Protein AF-A0A803J2C6-F1 (afdb_monomer)

Organism: Xenopus tropicalis (NCBI:txid8364)

Sequence (210 aa):
MKLKGERRTQKAYSSLNARDAQDYDYVKDAIFHRYELNVETFRQRFRAYRYSNFDGPREAYAQLHELLLKWIQPERKTGEQILEMIALEQFIEILPDKVKLWVQEHRPETSTKAISLAEDFLLARREAEQRITVRNKPLLQKEPQLRVNPQDRGDPKCHNCGRVGHIARFCRKTQSKCNPSNVVGDNGGFLVEACVNGAETTAYRKLGLP

Nearest PDB structures (foldseek):
  3lhr-assembly1_A  TM=8.737E-01  e=2.804E-06  Homo sapiens
  4bhx-assembly1_A  TM=9.593E-01  e=1.742E-05  Homo sapiens
  2fi2-assembly1_B  TM=7.204E-01  e=1.645E-05  Homo sapiens
  4e6s-assembly1_A-2  TM=9.162E-01  e=2.028E-04  Mus musculus
  2fi2-assembly1_A  TM=7.020E-01  e=9.655E-05  Homo sapiens

Solvent-accessible surface area (backbone atoms only — not comparable to full-atom values): 13442 Å² total; per-residue (Å²): 142,82,79,78,64,62,70,51,55,52,63,51,58,76,69,50,54,85,70,54,63,68,37,65,66,56,43,46,50,54,45,38,66,74,65,59,70,36,47,65,54,28,42,52,49,47,75,66,60,73,92,49,97,86,50,52,75,68,58,49,48,50,54,47,50,53,27,45,48,64,32,66,36,67,94,82,42,54,74,65,57,52,50,49,54,53,51,39,52,54,53,50,69,72,40,59,67,77,51,25,53,54,34,58,75,66,62,56,92,46,56,70,55,41,49,50,51,40,50,54,52,53,48,55,49,51,53,53,54,48,55,49,52,67,73,64,51,72,76,78,73,72,72,81,73,74,80,72,54,84,84,72,64,68,66,71,46,11,84,82,72,67,44,60,95,42,52,55,96,68,36,64,85,74,60,70,81,70,75,97,74,89,85,88,81,84,87,89,83,91,82,84,85,80,90,66,85,92,59,96,72,91,74,87,84,93,83,88,84,134

InterPro domains:
  IPR001878 Zinc finger, CCHC-type [PF00098] (157-173)
  IPR001878 Zinc finger, CCHC-type [PS50158] (157-173)
  IPR001878 Zinc finger, CCHC-type [SM00343] (157-173)
  IPR003309 SCAN domain [PF02023] (40-127)
  IPR003309 SCAN domain [PS50804] (43-121)
  IPR003309 SCAN domain [SM00431] (39-149)
  IPR003309 SCAN domain [cd07936] (40-122)
  IPR036875 Zinc finger, CCHC-type superfamily [SSF57756] (149-179)
  IPR038269 SCAN domain superfamily [G3DSA:1.10.4020.10] (34-129)

Mean predicted aligned error: 20.21 Å

pLDDT: mean 71.95, std 22.06, range [30.94, 98.12]

Radius of gyration: 46.94 Å; Cα contacts (8 Å, |Δi|>4): 104; chains: 1; bounding box: 116×55×101 Å

Foldseek 3Di:
DDPPPVVQLCVQLVPDDPVLNVDPVSSVVSSCVSVCLDLVVLVVCLVPDDDDPPDDPVRSVVSNVVSCCSNQVPVPDDPVLSVFVVVQVVVLVPDDPVLSVQLVVVPDSGPVSSVVSSVVVVVVVVVVVVVVCVVVPPPPPPPPPPPPPPVPPDADAAPVPRDHDDHVVPDPVVVVPDDPDDDDDDDDDDDDDPDDDPDPDPDDDDDDDD

Secondary structure (DSSP, 8-state):
---SSHHHHHHHHTTS-TTGGG-HHHHHHHHHHHTT--HHHHHHHHHH----TTS-HHHHHHHHHHHHHHHH-TTS--HHHHHHHHHHHHHHHHS-HHHHHHHHHT--SSHHHHHHHHHHHHHHHHHHHHHHHHHTPPP----------GGG------TTT--SSS-GGG-HHHHTT---------SS--------TT------------

Structure (mmCIF, N/CA/C/O backbone):
data_AF-A0A803J2C6-F1
#
_entry.id   AF-A0A803J2C6-F1
#
loop_
_atom_site.group_PDB
_atom_site.id
_atom_site.type_symbol
_atom_site.label_atom_id
_atom_site.label_alt_id
_atom_site.label_comp_id
_atom_site.label_asym_id
_atom_site.label_entity_id
_atom_site.label_seq_id
_atom_site.pdbx_PDB_ins_code
_atom_site.Cartn_x
_atom_site.Cartn_y
_atom_site.Cartn_z
_atom_site.occupancy
_atom_site.B_iso_or_equiv
_atom_site.auth_seq_id
_atom_site.auth_comp_id
_atom_site.auth_asym_id
_atom_site.auth_atom_id
_atom_site.pdbx_PDB_model_num
ATOM 1 N N . MET A 1 1 ? -33.731 -11.682 11.378 1.00 36.34 1 MET A N 1
ATOM 2 C CA . MET A 1 1 ? -32.735 -12.051 10.345 1.00 36.34 1 MET A CA 1
ATOM 3 C C . MET A 1 1 ? -31.432 -12.460 11.039 1.00 36.34 1 MET A C 1
ATOM 5 O O . MET A 1 1 ? -30.767 -11.596 11.585 1.00 36.34 1 MET A O 1
ATOM 9 N N . LYS A 1 2 ? -31.092 -13.756 11.068 1.00 47.16 2 LYS A N 1
ATOM 10 C CA . LYS A 1 2 ? -29.774 -14.295 11.487 1.00 47.16 2 LYS A CA 1
ATOM 11 C C . LYS A 1 2 ? -29.209 -15.163 10.339 1.00 47.16 2 LYS A C 1
ATOM 13 O O . LYS A 1 2 ? -29.878 -15.282 9.312 1.00 47.16 2 LYS A O 1
ATOM 18 N N . LEU A 1 3 ? -28.031 -15.782 10.498 1.00 45.62 3 LEU A N 1
ATOM 19 C CA . LEU A 1 3 ? -27.513 -16.881 9.654 1.00 45.62 3 LEU A CA 1
ATOM 20 C C . LEU A 1 3 ? -26.861 -16.545 8.291 1.00 45.62 3 LEU A C 1
ATOM 22 O O . LEU A 1 3 ? -26.782 -17.420 7.427 1.00 45.62 3 LEU A O 1
ATOM 26 N N . LYS A 1 4 ? -26.289 -15.343 8.099 1.00 42.19 4 LYS A N 1
ATOM 27 C CA . LYS A 1 4 ? -25.256 -15.118 7.047 1.00 42.19 4 LYS A CA 1
ATOM 28 C C . LYS A 1 4 ? -23.817 -15.006 7.578 1.00 42.19 4 LYS A C 1
ATOM 30 O O . LYS A 1 4 ? -22.896 -15.351 6.844 1.00 42.19 4 LYS A O 1
ATOM 35 N N . GLY A 1 5 ? -23.618 -14.611 8.840 1.00 40.28 5 GLY A N 1
ATOM 36 C CA . GLY A 1 5 ? -22.302 -14.632 9.499 1.00 40.28 5 GLY A CA 1
ATOM 37 C C . GLY A 1 5 ? -21.897 -16.024 10.002 1.00 40.28 5 GLY A C 1
ATOM 38 O O . GLY A 1 5 ? -20.801 -16.494 9.705 1.00 40.28 5 GLY A O 1
ATOM 39 N N . GLU A 1 6 ? -22.815 -16.714 10.690 1.00 43.16 6 GLU A N 1
ATOM 40 C CA . GLU A 1 6 ? -22.555 -17.967 11.429 1.00 43.16 6 GLU A CA 1
ATOM 41 C C . GLU A 1 6 ? -22.065 -19.135 10.547 1.00 43.16 6 GLU A C 1
ATOM 43 O O . GLU A 1 6 ? -21.248 -19.944 10.976 1.00 43.16 6 GLU A O 1
ATOM 48 N N . ARG A 1 7 ? -22.481 -19.205 9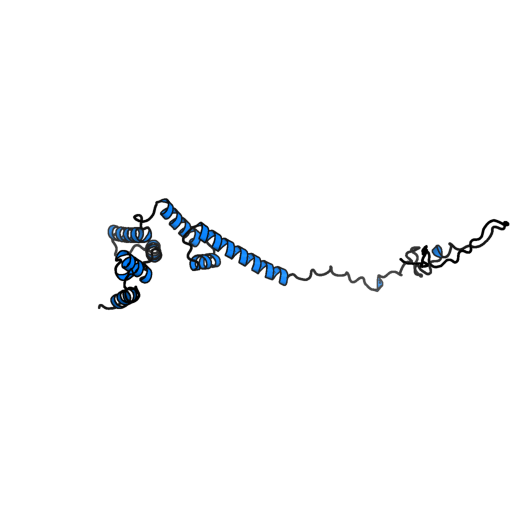.273 1.00 46.12 7 ARG A N 1
ATOM 49 C CA . ARG A 1 7 ? -22.039 -20.274 8.351 1.00 46.12 7 ARG A CA 1
ATOM 50 C C . ARG A 1 7 ? -20.570 -20.154 7.921 1.00 46.12 7 ARG A C 1
ATOM 52 O O . ARG A 1 7 ? -20.028 -21.101 7.354 1.00 46.12 7 ARG A O 1
ATOM 59 N N . ARG A 1 8 ? -19.933 -18.996 8.131 1.00 46.72 8 ARG A N 1
ATOM 60 C CA . ARG A 1 8 ? -18.533 -18.745 7.745 1.00 46.72 8 ARG A CA 1
ATOM 61 C C . ARG A 1 8 ? -17.562 -18.960 8.915 1.00 46.72 8 ARG A C 1
ATOM 63 O O . ARG A 1 8 ? -16.478 -19.482 8.674 1.00 46.72 8 ARG A O 1
ATOM 70 N N . THR A 1 9 ? -17.970 -18.690 10.161 1.00 45.72 9 THR A N 1
ATOM 71 C CA . THR A 1 9 ? -17.137 -18.888 11.366 1.00 45.72 9 THR A CA 1
ATOM 72 C C . THR A 1 9 ? -16.903 -20.368 11.580 1.00 45.72 9 THR A C 1
ATOM 74 O O . THR A 1 9 ? -15.764 -20.806 11.731 1.00 45.72 9 THR A O 1
ATOM 77 N N . GLN A 1 10 ? -17.976 -21.151 11.468 1.00 56.41 10 GLN A N 1
ATOM 78 C CA . GLN A 1 10 ? -17.913 -22.602 11.530 1.00 56.41 10 GLN A CA 1
ATOM 79 C C . GLN A 1 10 ? -16.962 -23.165 10.457 1.00 56.41 10 GLN A C 1
ATOM 81 O O . GLN A 1 10 ? -16.112 -23.982 10.776 1.00 56.41 10 GLN A O 1
ATOM 86 N N . LYS A 1 11 ? -16.991 -22.657 9.214 1.00 56.00 11 LYS A N 1
ATOM 87 C CA . LYS A 1 11 ? -16.103 -23.126 8.129 1.00 56.00 11 LYS A CA 1
ATOM 88 C C . LYS A 1 11 ? -14.629 -22.702 8.282 1.00 56.00 11 LYS A C 1
ATOM 90 O O . LYS A 1 11 ? -13.766 -23.296 7.635 1.00 56.00 11 LYS A O 1
ATOM 95 N N . ALA A 1 12 ? -14.321 -21.687 9.090 1.00 55.06 12 ALA A N 1
ATOM 96 C CA . ALA A 1 12 ? -12.947 -21.379 9.490 1.00 55.06 12 ALA A CA 1
ATOM 97 C C . ALA A 1 12 ? -12.471 -22.380 10.555 1.00 55.06 12 ALA A C 1
ATOM 99 O O . ALA A 1 12 ? -11.497 -23.102 10.332 1.00 55.06 12 ALA A O 1
ATOM 100 N N . TYR A 1 13 ? -13.241 -22.493 11.639 1.00 58.06 13 TYR A N 1
ATOM 101 C CA . TYR A 1 13 ? -12.972 -23.373 12.775 1.00 58.06 13 TYR A CA 1
ATOM 102 C C . TYR A 1 13 ? -12.854 -24.857 12.376 1.00 58.06 13 TYR A C 1
ATOM 104 O O . TYR A 1 13 ? -11.870 -25.503 12.713 1.00 58.06 13 TYR A O 1
ATOM 112 N N . SER A 1 14 ? -13.776 -25.378 11.554 1.00 64.94 14 SER A N 1
ATOM 113 C CA . SER A 1 14 ? -13.811 -26.781 11.085 1.00 64.94 14 SER A CA 1
ATOM 114 C C . SER A 1 14 ? -12.634 -27.221 10.199 1.00 64.94 14 SER A C 1
ATOM 116 O O . SER A 1 14 ? -12.656 -28.330 9.676 1.00 64.94 14 SER A O 1
ATOM 118 N N . SER A 1 15 ? -11.641 -26.362 9.970 1.00 65.62 15 SER A N 1
ATOM 119 C CA . SER A 1 15 ? -10.437 -26.693 9.191 1.00 65.62 15 SER A CA 1
ATOM 120 C C . SER A 1 15 ? -9.128 -26.445 9.936 1.00 65.62 15 SER A C 1
ATOM 122 O O . SER A 1 15 ? -8.062 -26.642 9.361 1.00 65.62 15 SER A O 1
ATOM 124 N N . LEU A 1 16 ? -9.209 -26.010 11.194 1.00 72.50 16 LEU A N 1
ATOM 125 C CA . LEU A 1 16 ? -8.072 -26.034 12.102 1.00 72.50 16 LEU A CA 1
ATOM 126 C C . LEU A 1 16 ? -7.915 -27.462 12.627 1.00 72.50 16 LEU A C 1
ATOM 128 O O . LEU A 1 16 ? -8.909 -28.156 12.857 1.00 72.50 16 LEU A O 1
ATOM 132 N N . ASN A 1 17 ? -6.676 -27.923 12.796 1.00 74.44 17 ASN A N 1
ATOM 133 C CA . ASN A 1 17 ? -6.446 -29.212 13.441 1.00 74.44 17 ASN A CA 1
ATOM 134 C C . ASN A 1 17 ? -6.705 -29.096 14.958 1.00 74.44 17 ASN A C 1
ATOM 136 O O . ASN A 1 17 ? -6.749 -28.002 15.517 1.00 74.44 17 ASN A O 1
ATOM 140 N N . ALA A 1 18 ? -6.875 -30.230 15.641 1.00 66.00 18 ALA A N 1
ATOM 141 C CA . ALA A 1 18 ? -7.262 -30.251 17.055 1.00 66.00 18 ALA A CA 1
ATOM 142 C C . ALA A 1 18 ? -6.220 -29.646 18.020 1.00 66.00 18 ALA A C 1
ATOM 144 O O . ALA A 1 18 ? -6.558 -29.387 19.172 1.00 66.00 18 ALA A O 1
ATOM 145 N N . ARG A 1 19 ? -4.973 -29.443 17.573 1.00 71.12 19 ARG A N 1
ATOM 146 C CA . ARG A 1 19 ? -3.881 -28.871 18.370 1.00 71.12 19 ARG A CA 1
ATOM 147 C C . ARG A 1 19 ? -3.882 -27.347 18.253 1.00 71.12 19 ARG A C 1
ATOM 149 O O . ARG A 1 19 ? -3.903 -26.655 19.262 1.00 71.12 19 ARG A O 1
ATOM 156 N N . ASP A 1 20 ? -3.996 -26.850 17.027 1.00 67.75 20 ASP A N 1
ATOM 157 C CA . ASP A 1 20 ? -4.112 -25.425 16.712 1.00 67.75 20 ASP A CA 1
ATOM 158 C C . ASP A 1 20 ? -5.450 -24.838 17.194 1.00 67.75 20 ASP A C 1
ATOM 160 O O . ASP A 1 20 ? -5.524 -23.681 17.589 1.00 67.75 20 ASP A O 1
ATOM 164 N N . ALA A 1 21 ? -6.517 -25.647 17.220 1.00 71.94 21 ALA A N 1
ATOM 165 C CA . ALA A 1 21 ? -7.836 -25.251 17.719 1.00 71.94 21 ALA A CA 1
ATOM 166 C C . ALA A 1 21 ? -7.914 -25.069 19.253 1.00 71.94 21 ALA A C 1
ATOM 168 O O . ALA A 1 21 ? -8.953 -24.628 19.751 1.00 71.94 21 ALA A O 1
ATOM 169 N N . GLN A 1 22 ? -6.857 -25.426 19.995 1.00 74.81 22 GLN A N 1
ATOM 170 C CA . GLN A 1 22 ? -6.737 -25.194 21.442 1.00 74.81 22 GLN A CA 1
ATOM 171 C C . GLN A 1 22 ? -6.039 -23.866 21.775 1.00 74.81 22 GLN A C 1
ATOM 173 O O . GLN A 1 22 ? -6.225 -23.350 22.876 1.00 74.81 22 GLN A O 1
ATOM 178 N N . ASP A 1 23 ? -5.275 -23.296 20.840 1.00 81.44 23 ASP A N 1
ATOM 179 C CA . ASP A 1 23 ? -4.670 -21.975 20.992 1.00 81.44 23 ASP A CA 1
ATOM 180 C C . ASP A 1 23 ? -5.685 -20.902 20.573 1.00 81.44 23 ASP A C 1
ATOM 182 O O . ASP A 1 23 ? -6.031 -20.752 19.399 1.00 81.44 23 ASP A O 1
ATOM 186 N N . TYR A 1 24 ? -6.193 -20.153 21.554 1.00 76.94 24 TYR A N 1
ATOM 187 C CA . TYR A 1 24 ? -7.186 -19.111 21.313 1.00 76.94 24 TYR A CA 1
ATOM 188 C C . TYR A 1 24 ? -6.655 -17.981 20.425 1.00 76.94 24 TYR A C 1
ATOM 190 O O . TYR A 1 24 ? -7.412 -17.483 19.590 1.00 76.94 24 TYR A O 1
ATOM 198 N N . ASP A 1 25 ? -5.390 -17.578 20.571 1.00 73.00 25 ASP A N 1
ATOM 199 C CA . ASP A 1 25 ? -4.825 -16.495 19.766 1.00 73.00 25 ASP A CA 1
ATOM 200 C C . ASP A 1 25 ? -4.521 -16.973 18.339 1.00 73.00 25 ASP A C 1
ATOM 202 O O . ASP A 1 25 ? -4.799 -16.233 17.395 1.00 73.00 25 ASP A O 1
ATOM 206 N N . TYR A 1 26 ? -4.112 -18.233 18.145 1.00 74.88 26 TYR A N 1
ATOM 207 C CA . TYR A 1 26 ? -4.025 -18.829 16.806 1.00 74.88 26 TYR A CA 1
ATOM 208 C C . TYR A 1 26 ? -5.402 -18.967 16.137 1.00 74.88 26 TYR A C 1
ATOM 210 O O . TYR A 1 26 ? -5.571 -18.568 14.985 1.00 74.88 26 TYR A O 1
ATOM 218 N N . VAL A 1 27 ? -6.417 -19.487 16.841 1.00 74.81 27 VAL A N 1
ATOM 219 C CA . VAL A 1 27 ? -7.801 -19.575 16.329 1.00 74.81 27 VAL A CA 1
ATOM 220 C C . VAL A 1 27 ? -8.320 -18.190 15.948 1.00 74.81 27 VAL A C 1
ATOM 222 O O . VAL A 1 27 ? -8.939 -18.023 14.896 1.00 74.81 27 VAL A O 1
ATOM 225 N N . LYS A 1 28 ? -8.049 -17.190 16.787 1.00 70.62 28 LYS A N 1
ATOM 226 C CA . LYS A 1 28 ? -8.412 -15.791 16.578 1.00 70.62 28 LYS A CA 1
ATOM 227 C C . LYS A 1 28 ? -7.709 -15.208 15.354 1.00 70.62 28 LYS A C 1
ATOM 229 O O . LYS A 1 28 ? -8.414 -14.733 14.465 1.00 70.62 28 LYS A O 1
ATOM 234 N N . ASP A 1 29 ? -6.385 -15.303 15.242 1.00 66.06 29 ASP A N 1
ATOM 235 C CA . ASP A 1 29 ? -5.636 -14.807 14.078 1.00 66.06 29 ASP A CA 1
ATOM 236 C C . ASP A 1 29 ? -6.031 -15.558 12.790 1.00 66.06 29 ASP A C 1
ATOM 238 O O . ASP A 1 29 ? -6.281 -14.924 11.762 1.00 66.06 29 ASP A O 1
ATOM 242 N N . ALA A 1 30 ? -6.231 -16.880 12.834 1.00 67.44 30 ALA A N 1
ATOM 243 C CA . ALA A 1 30 ? -6.729 -17.662 11.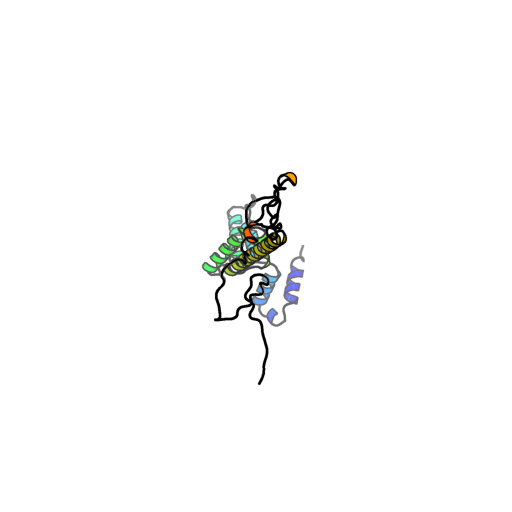699 1.00 67.44 30 ALA A CA 1
ATOM 244 C C . ALA A 1 30 ? -8.153 -17.255 11.273 1.00 67.44 30 ALA A C 1
ATOM 246 O O . ALA A 1 30 ? -8.452 -17.210 10.076 1.00 67.44 30 ALA A O 1
ATOM 247 N N . ILE A 1 31 ? -9.033 -16.915 12.222 1.00 67.31 31 ILE A N 1
ATOM 248 C CA . ILE A 1 31 ? -10.351 -16.332 11.937 1.00 67.31 31 ILE A CA 1
ATOM 249 C C . ILE A 1 31 ? -10.191 -14.929 11.333 1.00 67.31 31 ILE A C 1
ATOM 251 O O . ILE A 1 31 ? -10.786 -14.681 10.286 1.00 67.31 31 ILE A O 1
ATOM 255 N N . PHE A 1 32 ? -9.370 -14.041 11.907 1.00 64.50 32 PHE A N 1
ATOM 256 C CA . PHE A 1 32 ? -9.115 -12.690 11.380 1.00 64.50 32 PHE A CA 1
ATOM 257 C C . PHE A 1 32 ? -8.593 -12.723 9.933 1.00 64.50 32 PHE A C 1
ATOM 259 O O . PHE A 1 32 ? -9.173 -12.067 9.060 1.00 64.50 32 PHE A O 1
ATOM 266 N N . HIS A 1 33 ? -7.573 -13.542 9.656 1.00 60.09 33 HIS A N 1
ATOM 267 C CA . HIS A 1 33 ? -7.017 -13.746 8.314 1.00 60.09 33 HIS A CA 1
ATOM 268 C C . HIS A 1 33 ? -8.058 -14.286 7.325 1.00 60.09 33 HIS A C 1
ATOM 270 O O . HIS A 1 33 ? -8.146 -13.813 6.192 1.00 60.09 33 HIS A O 1
ATOM 276 N N . ARG A 1 34 ? -8.876 -15.257 7.742 1.00 56.19 34 ARG A N 1
ATOM 277 C CA . ARG A 1 34 ? -9.842 -15.946 6.869 1.00 56.19 34 ARG A CA 1
ATOM 278 C C . ARG A 1 34 ? -11.158 -15.200 6.665 1.00 56.19 34 ARG A C 1
ATOM 280 O O . ARG A 1 34 ? -11.930 -15.558 5.775 1.00 56.19 34 ARG A O 1
ATOM 287 N N . TYR A 1 35 ? -11.420 -14.185 7.480 1.00 54.00 35 TYR A N 1
ATOM 288 C CA . TYR A 1 35 ? -12.569 -13.296 7.334 1.00 54.00 35 TYR A CA 1
ATOM 289 C C . TYR A 1 35 ? -12.305 -12.047 6.504 1.00 54.00 35 TYR A C 1
ATOM 291 O O . TYR A 1 35 ? -13.246 -11.285 6.284 1.00 54.00 35 TYR A O 1
ATOM 299 N N . GLU A 1 36 ? -11.057 -11.813 6.093 1.00 53.19 36 GLU A N 1
ATOM 300 C CA . GLU A 1 36 ? -10.640 -10.533 5.517 1.00 53.19 36 GLU A CA 1
ATOM 301 C C . GLU A 1 36 ? -11.052 -9.352 6.417 1.00 53.19 36 GLU A C 1
ATOM 303 O O . GLU A 1 36 ? -11.392 -8.264 5.954 1.00 53.19 36 GLU A O 1
ATOM 308 N N . LEU A 1 37 ? -10.916 -9.529 7.740 1.00 59.00 37 LEU A N 1
ATOM 309 C CA . LEU A 1 37 ? -10.749 -8.416 8.685 1.00 59.00 37 LEU A CA 1
ATOM 310 C C . LEU A 1 37 ? -9.319 -7.868 8.544 1.00 59.00 37 LEU A C 1
ATOM 312 O O . LEU A 1 37 ? -8.550 -7.751 9.495 1.00 59.00 37 LEU A O 1
ATOM 316 N N . ASN A 1 38 ? -8.967 -7.621 7.288 1.00 70.81 38 ASN A N 1
ATOM 317 C CA . ASN A 1 38 ? -7.645 -7.360 6.789 1.00 70.81 38 ASN A CA 1
ATOM 318 C C . ASN A 1 38 ? -7.285 -5.917 7.147 1.00 70.81 38 ASN A C 1
ATOM 320 O O . ASN A 1 38 ? -8.106 -5.005 7.006 1.00 70.81 38 ASN A O 1
ATOM 324 N N . VAL A 1 39 ? -6.043 -5.713 7.574 1.00 78.94 39 VAL A N 1
ATOM 325 C CA . VAL A 1 39 ? -5.426 -4.395 7.788 1.00 78.94 39 VAL A CA 1
ATOM 326 C C . VAL A 1 39 ? -5.687 -3.483 6.577 1.00 78.94 39 VAL A C 1
ATOM 328 O O . VAL A 1 39 ? -6.062 -2.321 6.734 1.00 78.94 39 VAL A O 1
ATOM 331 N N . GLU A 1 40 ? -5.629 -4.057 5.373 1.00 82.62 40 GLU A N 1
ATOM 332 C CA . GLU A 1 40 ? -5.966 -3.413 4.100 1.00 82.62 40 GLU A CA 1
ATOM 333 C C . GLU A 1 40 ? -7.440 -2.974 3.985 1.00 82.62 40 GLU A C 1
ATOM 335 O O . GLU A 1 40 ? -7.732 -1.898 3.473 1.00 82.62 40 GLU A O 1
ATOM 340 N N . THR A 1 41 ? -8.398 -3.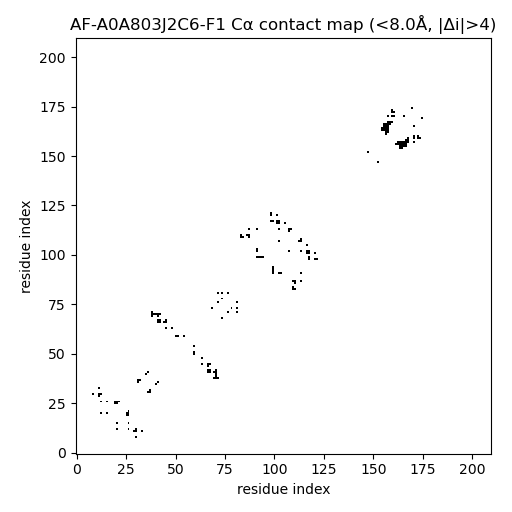748 4.499 1.00 85.62 41 THR A N 1
ATOM 341 C CA . THR A 1 41 ? -9.824 -3.374 4.483 1.00 85.62 41 THR A CA 1
ATOM 342 C C . THR A 1 41 ? -10.107 -2.205 5.427 1.00 85.62 41 THR A C 1
ATOM 344 O O . THR A 1 41 ? -10.916 -1.332 5.099 1.00 85.62 41 THR A O 1
ATOM 347 N N . PHE A 1 42 ? -9.435 -2.144 6.581 1.00 90.00 42 PHE A N 1
ATOM 348 C CA . PHE A 1 42 ? -9.523 -0.986 7.475 1.00 90.00 42 PHE A CA 1
ATOM 349 C C . PHE A 1 42 ? -8.864 0.254 6.857 1.00 90.00 42 PHE A C 1
ATOM 351 O O . PHE A 1 42 ? -9.480 1.321 6.889 1.00 90.00 42 PHE A O 1
ATOM 358 N N . ARG A 1 43 ? -7.706 0.105 6.193 1.00 90.69 43 ARG A N 1
ATOM 359 C CA . ARG A 1 43 ? -7.075 1.170 5.391 1.00 90.69 43 ARG A CA 1
ATOM 360 C C . ARG A 1 43 ? -8.019 1.727 4.333 1.00 90.69 43 ARG A C 1
ATOM 362 O O . ARG A 1 43 ? -8.262 2.931 4.296 1.00 90.69 43 ARG A O 1
ATOM 369 N N . GLN A 1 44 ? -8.581 0.857 3.494 1.00 90.81 44 GLN A N 1
ATOM 370 C CA . GLN A 1 44 ? -9.491 1.254 2.420 1.00 90.81 44 GLN A CA 1
ATOM 371 C C . GLN A 1 44 ? -10.707 2.002 2.972 1.00 90.81 44 GLN A C 1
ATOM 373 O O . GLN A 1 44 ? -11.049 3.062 2.456 1.00 90.81 44 GLN A O 1
ATOM 378 N N . ARG A 1 45 ? -11.318 1.518 4.063 1.00 93.06 45 ARG A N 1
ATOM 379 C CA . ARG A 1 45 ? -12.436 2.211 4.728 1.00 93.06 45 ARG A CA 1
ATOM 380 C C . ARG A 1 45 ? -12.030 3.558 5.321 1.00 93.06 45 ARG A C 1
ATOM 382 O O . ARG A 1 45 ? -12.797 4.503 5.192 1.00 93.06 45 ARG A O 1
ATOM 389 N N . PHE A 1 46 ? -10.849 3.662 5.930 1.00 94.25 46 PHE A N 1
ATOM 390 C CA . PHE A 1 46 ? -10.322 4.923 6.458 1.00 94.25 46 PHE A CA 1
ATOM 391 C C . PHE A 1 46 ? -10.111 5.956 5.339 1.00 94.25 46 PHE A C 1
ATOM 393 O O . PHE A 1 46 ? -10.619 7.072 5.421 1.00 94.25 46 PHE A O 1
ATOM 400 N N . ARG A 1 47 ? -9.433 5.572 4.247 1.00 93.19 47 ARG A N 1
ATOM 401 C CA . ARG A 1 47 ? -9.170 6.445 3.085 1.00 93.19 47 ARG A CA 1
ATOM 402 C C . ARG A 1 47 ? -10.445 6.811 2.308 1.00 93.19 47 ARG A C 1
ATOM 404 O O . ARG A 1 47 ? -10.560 7.930 1.805 1.00 93.19 47 ARG A O 1
ATOM 411 N N . ALA A 1 48 ? -11.402 5.886 2.215 1.00 93.94 48 ALA A N 1
ATOM 412 C CA . ALA A 1 48 ? -12.681 6.084 1.534 1.00 93.94 48 ALA A CA 1
ATOM 413 C C . ALA A 1 48 ? -13.762 6.739 2.412 1.00 93.94 48 ALA A C 1
ATOM 415 O O . ALA A 1 48 ? -14.845 7.023 1.901 1.00 93.94 48 ALA A O 1
ATOM 416 N N . TYR A 1 49 ? -13.499 6.989 3.701 1.00 94.25 49 TYR A N 1
ATOM 417 C CA . TYR A 1 49 ? -14.470 7.618 4.592 1.00 94.25 49 TYR A CA 1
ATOM 418 C C . TYR A 1 49 ? -14.890 8.997 4.055 1.00 94.25 49 TYR A C 1
ATOM 420 O O . TYR A 1 49 ? -14.081 9.780 3.534 1.00 94.25 49 TYR A O 1
ATOM 428 N N . ARG A 1 50 ? -16.185 9.289 4.164 1.00 93.56 50 ARG A N 1
ATOM 429 C CA . ARG A 1 50 ? -16.799 10.556 3.762 1.00 93.56 50 ARG A CA 1
ATOM 430 C C . ARG A 1 50 ? -17.733 11.006 4.870 1.00 93.56 50 ARG A C 1
ATOM 432 O O . ARG A 1 50 ? -18.470 10.194 5.416 1.00 93.56 50 ARG A O 1
ATOM 439 N N . TYR A 1 51 ? -17.690 12.299 5.175 1.00 93.00 51 TYR A N 1
ATOM 440 C CA . TYR A 1 51 ? -18.588 12.906 6.146 1.00 93.00 51 TYR A CA 1
ATOM 441 C C . TYR A 1 51 ? -20.039 12.772 5.666 1.00 93.00 51 TYR A C 1
ATOM 443 O O . TYR A 1 51 ? -20.353 13.152 4.537 1.00 93.00 51 TYR A O 1
ATOM 451 N N . SER A 1 52 ? -20.910 12.234 6.517 1.00 87.94 52 SER A N 1
ATOM 452 C CA . SER A 1 52 ? -22.346 12.128 6.264 1.00 87.94 52 SER A CA 1
ATOM 453 C C . SER A 1 52 ? -23.084 13.260 6.969 1.00 87.94 52 SER A C 1
ATOM 455 O O . SER A 1 52 ? -22.831 13.522 8.138 1.00 87.94 52 SER A O 1
ATOM 457 N N . ASN A 1 53 ? -24.070 13.874 6.312 1.00 79.44 53 ASN A N 1
ATOM 458 C CA . ASN A 1 53 ? -24.920 14.902 6.935 1.00 79.44 53 ASN A CA 1
ATOM 459 C C . ASN A 1 53 ? -25.776 14.365 8.104 1.00 79.44 53 ASN A C 1
ATOM 461 O O . ASN A 1 53 ? -26.386 15.153 8.820 1.00 79.44 53 ASN A O 1
ATOM 465 N N . PHE A 1 54 ? -25.845 13.040 8.273 1.00 80.25 54 PHE A N 1
ATOM 466 C CA . PHE A 1 54 ? -26.515 12.374 9.393 1.00 80.25 54 PHE A CA 1
ATOM 467 C C . PHE A 1 54 ? -25.577 12.074 10.572 1.00 80.25 54 PHE A C 1
ATOM 469 O O . PHE A 1 54 ? -26.064 11.805 11.667 1.00 80.25 54 PHE A O 1
ATOM 476 N N . ASP A 1 55 ? -24.257 12.120 10.362 1.00 80.75 55 ASP A N 1
ATOM 477 C CA . ASP A 1 55 ? -23.273 11.961 11.430 1.00 80.75 55 ASP A CA 1
ATOM 478 C C . ASP A 1 55 ? -22.990 13.329 12.067 1.00 80.75 55 ASP A C 1
ATOM 480 O O . ASP A 1 55 ? -22.790 14.334 11.375 1.00 80.75 55 ASP A O 1
ATOM 484 N N . GLY A 1 56 ? -22.932 13.379 13.397 1.00 92.69 56 GLY A N 1
ATOM 485 C CA . GLY A 1 56 ? -22.362 14.527 14.095 1.00 92.69 56 GLY A CA 1
ATOM 486 C C . GLY A 1 56 ? -20.828 14.530 13.984 1.00 92.69 56 GLY A C 1
ATOM 487 O O . GLY A 1 56 ? -20.215 13.477 13.778 1.00 92.69 56 GLY A O 1
ATOM 488 N N . PRO A 1 57 ? -20.152 15.685 14.155 1.00 94.31 57 PRO A N 1
ATOM 489 C CA . PRO A 1 57 ? -18.691 15.756 14.050 1.00 94.31 57 PRO A CA 1
ATOM 490 C C . PRO A 1 57 ? -17.948 14.840 15.033 1.00 94.31 57 PRO A C 1
ATOM 492 O O . PRO A 1 57 ? -16.855 14.357 14.732 1.00 94.31 57 PRO A O 1
ATOM 495 N N . ARG A 1 58 ? -18.545 14.577 16.203 1.00 95.44 58 ARG A N 1
ATOM 496 C CA . ARG A 1 58 ? -17.995 13.687 17.233 1.00 95.44 58 ARG A CA 1
ATOM 497 C C . ARG A 1 58 ? -18.067 12.226 16.795 1.00 95.44 58 ARG A C 1
ATOM 499 O O . ARG A 1 58 ? -17.084 11.501 16.924 1.00 95.44 58 ARG A O 1
ATOM 506 N N . GLU A 1 59 ? -19.207 11.818 16.255 1.00 94.31 59 GLU A N 1
ATOM 507 C CA . GLU A 1 59 ? -19.487 10.472 15.762 1.00 94.31 59 GLU A CA 1
ATOM 508 C C . GLU A 1 59 ? -18.632 10.168 14.526 1.00 94.31 59 GLU A C 1
ATOM 510 O O . GLU A 1 59 ? -18.031 9.096 14.438 1.00 94.31 59 GLU A O 1
ATOM 515 N N . ALA A 1 60 ? -18.494 11.136 13.614 1.00 94.94 60 ALA A N 1
ATOM 516 C CA . ALA A 1 60 ? -17.633 11.023 12.441 1.00 94.94 60 ALA A CA 1
ATOM 517 C C . ALA A 1 60 ? -16.148 10.870 12.820 1.00 94.94 60 ALA A C 1
ATOM 519 O O . ALA A 1 60 ? -15.453 10.000 12.287 1.00 94.94 60 ALA A O 1
ATOM 520 N N . TYR A 1 61 ? -15.659 11.660 13.786 1.00 95.06 61 TYR A N 1
ATOM 521 C CA . TYR A 1 61 ? -14.294 11.509 14.299 1.00 95.06 61 TYR A CA 1
ATOM 522 C C . TYR A 1 61 ? -14.087 10.163 15.008 1.00 95.06 61 TYR A C 1
ATOM 524 O O . TYR A 1 61 ? -13.072 9.509 14.779 1.00 95.06 61 TYR A O 1
ATOM 532 N N . ALA A 1 62 ? -15.044 9.716 15.828 1.00 95.12 62 ALA A N 1
ATOM 533 C CA . ALA A 1 62 ? -14.958 8.427 16.515 1.00 95.12 62 ALA A CA 1
ATOM 534 C C . ALA A 1 62 ? -14.847 7.254 15.523 1.00 95.12 62 ALA A C 1
ATOM 536 O O . ALA A 1 62 ? -13.970 6.403 15.677 1.00 95.12 62 ALA A O 1
ATOM 537 N N . GLN A 1 63 ? -15.659 7.255 14.457 1.00 93.62 63 GLN A N 1
ATOM 538 C CA . GLN A 1 63 ? -15.580 6.256 13.384 1.00 93.62 63 GLN A CA 1
ATOM 539 C C . GLN A 1 63 ? -14.222 6.282 12.661 1.00 93.62 63 GLN A C 1
ATOM 541 O O . GLN A 1 63 ? -13.607 5.230 12.471 1.00 93.62 63 GLN A O 1
ATOM 546 N N . LEU A 1 64 ? -13.720 7.467 12.293 1.00 95.19 64 LEU A N 1
ATOM 547 C CA . LEU A 1 64 ? -12.393 7.627 11.682 1.00 95.19 64 LEU A CA 1
ATOM 548 C C . LEU A 1 64 ? -11.267 7.118 12.591 1.00 95.19 64 LEU A C 1
ATOM 550 O O . LEU A 1 64 ? -10.373 6.411 12.126 1.00 95.19 64 LEU A O 1
ATOM 554 N N . HIS A 1 65 ? -11.322 7.448 13.880 1.00 95.38 65 HIS A N 1
ATOM 555 C CA . HIS A 1 65 ? -10.328 7.043 14.868 1.00 95.38 65 HIS A CA 1
ATOM 556 C C . HIS A 1 65 ? -10.331 5.523 15.094 1.00 95.38 65 HIS A C 1
ATOM 558 O O . HIS A 1 65 ? -9.271 4.899 15.106 1.00 95.38 65 HIS A O 1
ATOM 564 N N . GLU A 1 66 ? -11.507 4.892 15.177 1.00 94.06 66 GLU A N 1
ATOM 565 C CA . GLU A 1 66 ? -11.616 3.429 15.230 1.00 94.06 66 GLU A CA 1
ATOM 566 C C . GLU A 1 66 ? -11.043 2.739 13.985 1.00 94.06 66 GLU A C 1
ATOM 568 O O . GLU A 1 66 ? -10.384 1.703 14.106 1.00 94.06 66 GLU A O 1
ATOM 573 N N . LEU A 1 67 ? -11.301 3.280 12.789 1.00 94.06 67 LEU A N 1
ATOM 574 C CA . LEU A 1 67 ? -10.743 2.752 11.542 1.00 94.06 67 LEU A CA 1
ATOM 575 C C . LEU A 1 67 ? -9.216 2.896 11.510 1.00 94.06 67 LEU A C 1
ATOM 577 O O . LEU A 1 67 ? -8.531 1.953 11.110 1.00 94.06 67 LEU A O 1
ATOM 581 N N . LEU A 1 68 ? -8.688 4.030 11.984 1.00 93.50 68 LEU A N 1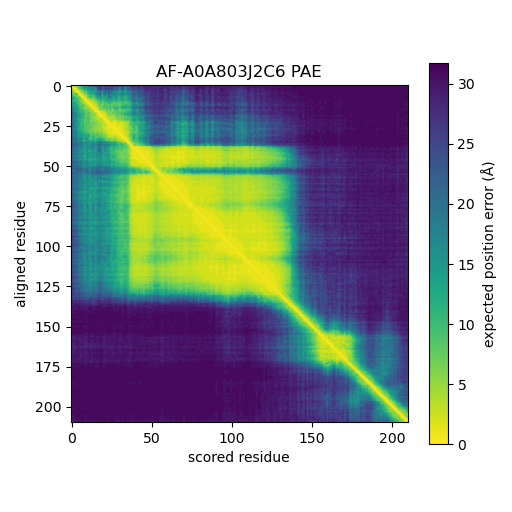
ATOM 582 C CA . LEU A 1 68 ? -7.252 4.271 12.096 1.00 93.50 68 LEU A CA 1
ATOM 583 C C . LEU A 1 68 ? -6.589 3.278 13.055 1.00 93.50 68 LEU A C 1
ATOM 585 O O . LEU A 1 68 ? -5.621 2.637 12.665 1.00 93.50 68 LEU A O 1
ATOM 589 N N . LEU A 1 69 ? -7.117 3.082 14.268 1.00 92.88 69 LEU A N 1
ATOM 590 C CA . LEU A 1 69 ? -6.544 2.127 15.229 1.00 92.88 69 LEU A CA 1
ATOM 591 C C . LEU A 1 69 ? -6.546 0.690 14.684 1.00 92.88 69 LEU A C 1
ATOM 593 O O . LEU A 1 69 ? -5.536 -0.005 14.776 1.00 92.88 69 LEU A O 1
ATOM 597 N N . LYS A 1 70 ? -7.643 0.258 14.047 1.00 90.56 70 LYS A N 1
ATOM 598 C CA . LYS A 1 70 ? -7.766 -1.096 13.468 1.00 90.56 70 LYS A CA 1
ATOM 599 C C . LYS A 1 70 ? -6.846 -1.322 12.260 1.00 90.56 70 LYS A C 1
ATOM 601 O O . LYS A 1 70 ? -6.442 -2.458 12.021 1.00 90.56 70 LYS A O 1
ATOM 606 N N . TRP A 1 71 ? -6.503 -0.264 11.520 1.00 91.44 71 TRP A N 1
ATOM 607 C CA . TRP A 1 71 ? -5.518 -0.303 10.434 1.00 91.44 71 TRP A CA 1
ATOM 608 C C . TRP A 1 71 ? -4.074 -0.230 10.959 1.00 91.44 71 TRP A C 1
ATOM 610 O O . TRP A 1 71 ? -3.250 -1.099 10.660 1.00 91.44 71 TRP A O 1
ATOM 620 N N . ILE A 1 72 ? -3.748 0.794 11.747 1.00 91.75 72 ILE A N 1
ATOM 621 C CA . ILE A 1 72 ? -2.380 1.053 12.197 1.00 91.75 72 ILE A CA 1
ATOM 622 C C . ILE A 1 72 ? -1.917 -0.007 13.197 1.00 91.75 72 ILE A C 1
ATOM 624 O O . ILE A 1 72 ? -0.805 -0.506 13.036 1.00 91.75 72 ILE A O 1
ATOM 628 N N . GLN A 1 73 ? -2.765 -0.416 14.146 1.00 90.19 73 GLN A N 1
ATOM 629 C CA . GLN A 1 73 ? -2.426 -1.340 15.240 1.00 90.19 73 GLN A CA 1
ATOM 630 C C . GLN A 1 73 ? -1.168 -0.884 16.011 1.00 90.19 73 GLN A C 1
ATOM 632 O O . GLN A 1 73 ? -0.171 -1.614 16.044 1.00 90.19 73 GLN A O 1
ATOM 637 N N . PRO A 1 74 ? -1.164 0.343 16.578 1.00 89.56 74 PRO A N 1
ATOM 638 C CA . PRO A 1 74 ? 0.015 0.928 17.224 1.00 89.56 74 PRO A CA 1
ATOM 639 C C . PRO A 1 74 ? 0.516 0.121 18.434 1.00 89.56 74 PRO A C 1
ATOM 641 O O . PRO A 1 74 ? 1.674 0.240 18.812 1.00 89.56 74 PRO A O 1
ATOM 644 N N . GLU A 1 75 ? -0.311 -0.752 19.007 1.00 90.56 75 GLU A N 1
ATOM 645 C CA . GLU A 1 75 ? 0.060 -1.677 20.084 1.00 90.56 75 GLU A CA 1
ATOM 646 C C . GLU A 1 75 ? 0.978 -2.817 19.600 1.00 90.56 75 GLU A C 1
ATOM 648 O O . GLU A 1 75 ? 1.608 -3.490 20.414 1.00 90.56 75 GLU A O 1
ATOM 653 N N . ARG A 1 76 ? 1.040 -3.060 18.280 1.00 87.38 76 ARG A N 1
ATOM 654 C CA . ARG A 1 76 ? 1.824 -4.135 17.640 1.00 87.38 76 ARG A CA 1
ATOM 655 C C . ARG A 1 76 ? 2.971 -3.620 16.760 1.00 87.38 76 ARG A C 1
ATOM 657 O O . ARG A 1 76 ? 3.694 -4.448 16.211 1.00 87.38 76 ARG A O 1
ATOM 664 N N . LYS A 1 77 ? 3.120 -2.301 16.572 1.00 89.31 77 LYS A N 1
ATOM 665 C CA . LYS A 1 77 ? 4.081 -1.704 15.623 1.00 89.31 77 LYS A CA 1
ATOM 666 C C . LYS A 1 77 ? 4.860 -0.542 16.233 1.00 89.31 77 LYS A C 1
ATOM 668 O O . LYS A 1 77 ? 4.287 0.311 16.904 1.00 89.31 77 LYS A O 1
ATOM 673 N N . THR A 1 78 ? 6.155 -0.466 15.937 1.00 96.00 78 THR A N 1
ATOM 674 C CA . THR A 1 78 ? 6.984 0.703 16.268 1.00 96.00 78 THR A CA 1
ATOM 675 C C . THR A 1 78 ? 6.622 1.904 15.386 1.00 96.00 78 THR A C 1
ATOM 677 O O . THR A 1 78 ? 6.044 1.751 14.308 1.00 96.00 78 THR A O 1
ATOM 680 N N . GLY A 1 79 ? 7.006 3.116 15.804 1.00 96.31 79 GLY A N 1
ATOM 681 C CA . GLY A 1 79 ? 6.817 4.321 14.985 1.00 96.31 79 GLY A CA 1
ATOM 682 C C . GLY A 1 79 ? 7.465 4.208 13.599 1.00 96.31 79 GLY A C 1
ATOM 683 O O . GLY A 1 79 ? 6.866 4.609 12.607 1.00 96.31 79 GLY A 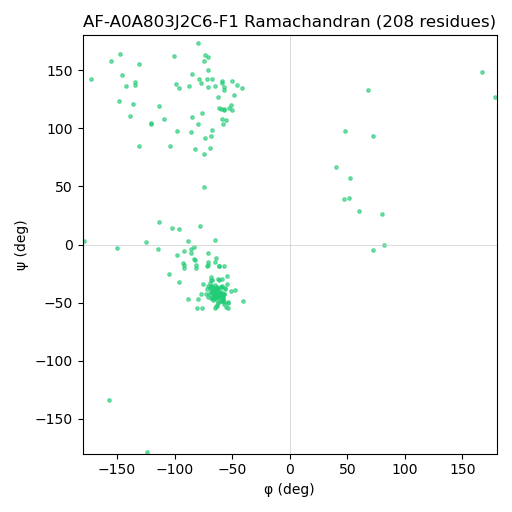O 1
ATOM 684 N N . GLU A 1 80 ? 8.639 3.580 13.512 1.00 96.12 80 GLU A N 1
ATOM 685 C CA . GLU A 1 80 ? 9.350 3.316 12.253 1.00 96.12 80 GLU A CA 1
ATOM 686 C C . GLU A 1 80 ? 8.567 2.366 11.336 1.00 96.12 80 GLU A C 1
ATOM 688 O O . GLU A 1 80 ? 8.403 2.657 10.155 1.00 96.12 80 GLU A O 1
ATOM 693 N N . GLN A 1 81 ? 8.000 1.283 11.880 1.00 92.88 81 GLN A N 1
ATOM 694 C CA . GLN A 1 81 ? 7.157 0.350 11.120 1.00 92.88 81 GLN A CA 1
ATOM 695 C C . GLN A 1 81 ? 5.867 1.013 10.616 1.00 92.88 81 GLN A C 1
ATOM 697 O O . GLN A 1 81 ? 5.392 0.704 9.523 1.00 92.88 81 GLN A O 1
ATOM 702 N N . ILE A 1 82 ? 5.295 1.941 11.390 1.00 93.56 82 ILE A N 1
ATOM 703 C CA . ILE A 1 82 ? 4.142 2.740 10.955 1.00 93.56 82 ILE A CA 1
ATOM 704 C C . ILE A 1 82 ? 4.551 3.675 9.806 1.00 93.56 82 ILE A C 1
ATOM 706 O O . ILE A 1 82 ? 3.840 3.743 8.804 1.00 93.56 82 ILE A O 1
ATOM 710 N N . LEU A 1 83 ? 5.698 4.354 9.916 1.00 95.81 83 LEU A N 1
ATOM 711 C CA . LEU A 1 83 ? 6.220 5.225 8.859 1.00 95.81 83 LEU A CA 1
ATOM 712 C C . LEU A 1 83 ? 6.530 4.448 7.572 1.00 95.81 83 LEU A C 1
ATOM 714 O O . LEU A 1 83 ? 6.110 4.890 6.503 1.00 95.81 83 LEU A O 1
ATOM 718 N N . GLU A 1 84 ? 7.187 3.285 7.655 1.00 94.94 84 GLU A N 1
ATOM 719 C CA . GLU A 1 84 ? 7.446 2.443 6.479 1.00 94.94 84 GLU A CA 1
ATOM 720 C C . GLU A 1 84 ? 6.136 1.983 5.828 1.00 94.94 84 GLU A C 1
ATOM 722 O O . GLU A 1 84 ? 5.999 2.081 4.611 1.00 94.94 84 GLU A O 1
ATOM 727 N N . MET A 1 85 ? 5.143 1.550 6.610 1.00 92.75 85 MET A N 1
ATOM 728 C CA . MET A 1 85 ? 3.845 1.117 6.080 1.00 92.75 85 MET A CA 1
ATOM 729 C C . MET A 1 85 ? 3.121 2.238 5.307 1.00 92.75 85 MET A C 1
ATOM 731 O O . MET A 1 85 ? 2.549 1.980 4.247 1.00 92.75 85 MET A O 1
ATOM 735 N N . ILE A 1 86 ? 3.163 3.482 5.802 1.00 94.12 86 ILE A N 1
ATOM 736 C CA . ILE A 1 86 ? 2.583 4.650 5.112 1.00 94.12 86 ILE A CA 1
ATOM 737 C C . ILE A 1 86 ? 3.416 5.048 3.881 1.00 94.12 86 ILE A C 1
ATOM 739 O O . ILE A 1 86 ? 2.853 5.391 2.839 1.0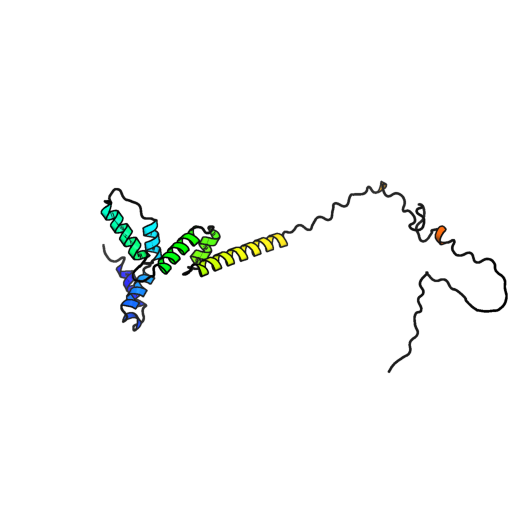0 94.12 86 ILE A O 1
ATOM 743 N N . ALA A 1 87 ? 4.746 4.973 3.960 1.00 95.62 87 ALA A N 1
ATOM 744 C CA . ALA A 1 87 ? 5.628 5.240 2.824 1.00 95.62 87 ALA A CA 1
ATOM 745 C C . ALA A 1 87 ? 5.443 4.205 1.699 1.00 95.62 87 ALA A C 1
ATOM 747 O O . ALA A 1 87 ? 5.387 4.577 0.529 1.00 95.62 87 ALA A O 1
ATOM 748 N N . LEU A 1 88 ? 5.280 2.926 2.050 1.00 95.00 88 LEU A N 1
ATOM 749 C CA . LEU A 1 88 ? 4.992 1.825 1.132 1.00 95.00 88 LEU A CA 1
ATOM 750 C C . LEU A 1 88 ? 3.612 1.976 0.471 1.00 95.00 88 LEU A C 1
ATOM 752 O O . LEU A 1 88 ? 3.508 1.803 -0.744 1.00 95.00 88 LEU A O 1
ATOM 756 N N . GLU A 1 89 ? 2.574 2.353 1.232 1.00 92.69 89 GLU A N 1
ATOM 757 C CA . GLU A 1 89 ? 1.257 2.716 0.681 1.00 92.69 89 GLU A CA 1
ATOM 758 C C . GLU A 1 89 ? 1.407 3.805 -0.391 1.00 92.69 89 GLU A C 1
ATOM 760 O O . GLU A 1 89 ? 0.982 3.619 -1.533 1.00 92.69 89 GLU A O 1
ATOM 765 N N . GLN A 1 90 ? 2.051 4.922 -0.043 1.00 95.69 90 GLN A N 1
ATOM 766 C CA . GLN A 1 90 ? 2.203 6.057 -0.951 1.00 95.69 90 GLN A CA 1
ATOM 767 C C . GLN A 1 90 ? 3.081 5.721 -2.167 1.00 95.69 90 GLN A C 1
ATOM 769 O O . GLN A 1 90 ? 2.771 6.165 -3.272 1.00 95.69 90 GLN A O 1
ATOM 774 N N . PHE A 1 91 ? 4.142 4.927 -1.989 1.00 97.00 91 PHE A N 1
ATOM 775 C CA . PHE A 1 91 ? 5.003 4.454 -3.076 1.00 97.00 91 PHE A CA 1
ATOM 776 C C . PHE A 1 91 ? 4.210 3.635 -4.098 1.00 97.00 91 PHE A C 1
ATOM 778 O O . PHE A 1 91 ? 4.270 3.923 -5.290 1.00 97.00 91 PHE A O 1
ATOM 785 N N . ILE A 1 92 ? 3.413 2.665 -3.640 1.00 94.88 92 ILE A N 1
ATOM 786 C CA . ILE A 1 92 ? 2.565 1.852 -4.522 1.00 94.88 92 ILE A CA 1
ATOM 787 C C . ILE A 1 92 ? 1.527 2.724 -5.244 1.00 94.88 92 ILE A C 1
ATOM 789 O O . ILE A 1 92 ? 1.259 2.503 -6.424 1.00 94.88 92 ILE A O 1
ATOM 793 N N . GLU A 1 93 ? 0.958 3.728 -4.573 1.00 94.00 93 GLU A N 1
ATOM 794 C CA . GLU A 1 93 ? -0.051 4.603 -5.177 1.00 94.00 93 GLU A CA 1
ATOM 795 C C . GLU A 1 93 ? 0.487 5.501 -6.305 1.00 94.00 93 GLU A C 1
ATOM 797 O O . GLU A 1 93 ? -0.268 5.763 -7.242 1.00 94.00 93 GLU A O 1
ATOM 802 N N . ILE A 1 94 ? 1.762 5.918 -6.266 1.00 96.31 94 ILE A N 1
ATOM 803 C CA . ILE A 1 94 ? 2.389 6.744 -7.323 1.00 96.31 94 ILE A CA 1
ATOM 804 C C . ILE A 1 94 ? 2.970 5.943 -8.501 1.00 96.31 94 ILE A C 1
ATOM 806 O O . ILE A 1 94 ? 3.403 6.540 -9.490 1.00 96.31 94 ILE A O 1
ATOM 810 N N . LEU A 1 95 ? 3.014 4.608 -8.421 1.00 96.94 95 LEU A N 1
ATOM 811 C CA . LEU A 1 95 ? 3.500 3.776 -9.524 1.00 96.94 95 LEU A CA 1
ATOM 812 C C . LEU A 1 95 ? 2.540 3.839 -10.730 1.00 96.94 95 LEU A C 1
ATOM 814 O O . LEU A 1 95 ? 1.323 3.804 -10.543 1.00 96.94 95 LEU A O 1
ATOM 818 N N . PRO A 1 96 ? 3.048 3.844 -11.981 1.00 96.25 96 PRO A N 1
ATOM 819 C CA . PRO A 1 96 ? 2.198 3.755 -13.170 1.00 96.25 96 PRO A CA 1
ATOM 820 C C . PRO A 1 96 ? 1.361 2.470 -13.151 1.00 96.25 96 PRO A C 1
ATOM 822 O O . PRO A 1 96 ? 1.906 1.413 -12.835 1.00 96.25 96 PRO A O 1
ATOM 825 N N . ASP A 1 97 ? 0.091 2.527 -13.571 1.00 96.00 97 ASP A N 1
ATOM 826 C CA . ASP A 1 97 ? -0.918 1.458 -13.409 1.00 96.00 97 ASP A CA 1
ATOM 827 C C . ASP A 1 97 ? -0.404 0.029 -13.646 1.00 96.00 97 ASP A C 1
ATOM 829 O O . ASP A 1 97 ? -0.609 -0.858 -12.824 1.00 96.00 97 ASP A O 1
ATOM 833 N N . LYS A 1 98 ? 0.314 -0.206 -14.753 1.00 95.75 98 LYS A N 1
ATOM 834 C CA . LYS A 1 98 ? 0.853 -1.536 -15.097 1.00 95.75 98 LYS A CA 1
ATOM 835 C C . LYS A 1 98 ? 1.879 -2.049 -14.079 1.00 95.75 98 LYS A C 1
ATOM 837 O O . LYS A 1 98 ? 1.914 -3.242 -13.807 1.00 95.75 98 LYS A O 1
ATOM 842 N N . VAL A 1 99 ? 2.709 -1.154 -13.540 1.00 97.12 99 VAL A N 1
ATOM 843 C CA . VAL A 1 99 ? 3.705 -1.465 -12.502 1.00 97.12 99 VAL A CA 1
ATOM 844 C C . VAL A 1 99 ? 3.011 -1.608 -11.148 1.00 97.12 99 VAL A C 1
ATOM 846 O O . VAL A 1 99 ? 3.285 -2.552 -10.417 1.00 97.12 99 VAL A O 1
ATOM 849 N N . LYS A 1 100 ? 2.062 -0.713 -10.843 1.00 96.44 100 LYS A N 1
ATOM 850 C CA . LYS A 1 100 ? 1.255 -0.744 -9.618 1.00 96.44 100 LYS A CA 1
ATOM 851 C C . LYS A 1 100 ? 0.503 -2.064 -9.461 1.00 96.44 100 LYS A C 1
ATOM 853 O O . LYS A 1 100 ? 0.635 -2.701 -8.422 1.00 96.44 100 LYS A O 1
ATOM 858 N N . LEU A 1 101 ? -0.220 -2.499 -10.496 1.00 95.81 101 LEU A N 1
ATOM 859 C CA . LEU A 1 101 ? -0.941 -3.777 -10.509 1.00 95.81 101 LEU A CA 1
ATOM 860 C C . LEU A 1 101 ? 0.005 -4.959 -10.259 1.00 95.81 101 LEU A C 1
ATOM 862 O O . LEU A 1 101 ? -0.271 -5.779 -9.388 1.00 95.81 101 LEU A O 1
ATOM 866 N N . TRP A 1 102 ? 1.145 -5.000 -10.957 1.00 95.94 102 TRP A N 1
ATOM 867 C CA . TRP A 1 102 ? 2.162 -6.040 -10.775 1.00 95.94 102 TRP A CA 1
ATOM 868 C C . TRP A 1 102 ? 2.694 -6.093 -9.335 1.00 95.94 102 TRP A C 1
ATOM 870 O O . TRP A 1 102 ? 2.720 -7.158 -8.719 1.00 95.94 102 TRP A O 1
ATOM 880 N N . VAL A 1 103 ? 3.071 -4.946 -8.765 1.00 96.50 103 VAL A N 1
ATOM 881 C CA . VAL A 1 103 ? 3.575 -4.864 -7.385 1.00 96.50 103 VAL A CA 1
ATOM 882 C C . VAL A 1 103 ? 2.483 -5.237 -6.373 1.00 96.50 103 VAL A C 1
ATOM 884 O O . VAL A 1 103 ? 2.758 -5.980 -5.433 1.00 96.50 103 VAL A O 1
ATOM 887 N N . GLN A 1 104 ? 1.237 -4.792 -6.569 1.00 92.69 104 GLN A N 1
ATOM 888 C CA . GLN A 1 104 ? 0.107 -5.124 -5.688 1.00 92.69 104 GLN A CA 1
ATOM 889 C C . GLN A 1 104 ? -0.238 -6.620 -5.694 1.00 92.69 104 GLN A C 1
ATOM 891 O O . GLN A 1 104 ? -0.525 -7.180 -4.633 1.00 92.69 104 GLN A O 1
ATOM 896 N N . GLU A 1 105 ? -0.167 -7.285 -6.850 1.00 92.75 105 GLU A N 1
ATOM 897 C CA . GLU A 1 105 ? -0.386 -8.733 -6.978 1.00 92.75 105 GLU A CA 1
ATOM 898 C C . GLU A 1 105 ? 0.618 -9.541 -6.134 1.00 92.75 105 GLU A C 1
ATOM 900 O O . GLU A 1 105 ? 0.245 -10.512 -5.475 1.00 92.75 105 GLU A O 1
ATOM 905 N N . HIS A 1 106 ? 1.866 -9.070 -6.052 1.00 91.31 106 HIS A N 1
ATOM 906 C CA . HIS A 1 106 ? 2.956 -9.701 -5.298 1.00 91.31 106 HIS A CA 1
ATOM 907 C C . HIS A 1 106 ? 2.987 -9.362 -3.795 1.00 91.31 106 HIS A C 1
ATOM 909 O O . HIS A 1 106 ? 3.849 -9.884 -3.077 1.00 91.31 106 HIS A O 1
ATOM 915 N N . ARG A 1 107 ? 2.070 -8.503 -3.317 1.00 88.44 107 ARG A N 1
ATOM 916 C CA . ARG A 1 107 ? 1.867 -8.131 -1.899 1.00 88.44 107 ARG A CA 1
ATOM 917 C C . ARG A 1 107 ? 3.188 -7.943 -1.120 1.00 88.44 107 ARG A C 1
ATOM 919 O O . ARG A 1 107 ? 3.520 -8.755 -0.251 1.00 88.44 107 ARG A O 1
ATOM 926 N N . PRO A 1 108 ? 4.000 -6.924 -1.449 1.00 91.88 108 PRO A N 1
ATOM 927 C CA . PRO A 1 108 ? 5.217 -6.633 -0.705 1.00 91.88 108 PRO A CA 1
ATOM 928 C C . PRO A 1 108 ? 4.893 -6.204 0.730 1.00 91.88 108 PRO A C 1
ATOM 930 O O . PRO A 1 108 ? 4.001 -5.394 0.957 1.00 91.88 108 PRO A O 1
ATOM 933 N N . GLU A 1 109 ? 5.648 -6.737 1.688 1.00 88.06 109 GLU A N 1
ATOM 934 C CA . GLU A 1 109 ? 5.540 -6.385 3.112 1.00 88.06 109 GLU A CA 1
ATOM 935 C C . GLU A 1 109 ? 6.492 -5.243 3.500 1.00 88.06 109 GLU A C 1
ATOM 937 O O . GLU A 1 109 ? 6.295 -4.604 4.526 1.00 88.06 109 GLU A O 1
ATOM 942 N N . THR A 1 110 ? 7.508 -4.972 2.670 1.00 91.56 110 THR A N 1
ATOM 943 C CA . THR A 1 110 ? 8.537 -3.948 2.896 1.00 91.56 110 THR A CA 1
ATOM 944 C C . THR A 1 110 ? 8.732 -3.069 1.667 1.00 91.56 110 THR A C 1
ATOM 946 O O . THR A 1 110 ? 8.503 -3.490 0.524 1.00 91.56 110 THR A O 1
ATOM 949 N N . SER A 1 111 ? 9.216 -1.852 1.908 1.00 94.00 111 SER A N 1
ATOM 950 C CA . SER A 1 111 ? 9.617 -0.881 0.885 1.00 94.00 111 SER A CA 1
ATOM 951 C C . SER A 1 111 ? 10.623 -1.472 -0.112 1.00 94.00 111 SER A C 1
ATOM 953 O O . SER A 1 111 ? 10.380 -1.450 -1.319 1.00 94.00 111 SER A O 1
ATOM 955 N N . THR A 1 112 ? 11.690 -2.108 0.378 1.00 95.75 112 THR A N 1
ATOM 956 C CA . THR A 1 112 ? 12.731 -2.754 -0.444 1.00 95.75 112 THR A CA 1
ATOM 957 C C . THR A 1 112 ? 12.164 -3.809 -1.397 1.00 95.75 112 THR A C 1
ATOM 959 O O . THR A 1 112 ? 12.535 -3.845 -2.572 1.00 95.75 112 THR A O 1
ATOM 962 N N . LYS A 1 113 ? 11.229 -4.651 -0.929 1.00 96.38 113 LYS A N 1
ATOM 963 C CA . LYS A 1 113 ? 10.599 -5.685 -1.769 1.00 96.38 113 LYS A CA 1
ATOM 964 C C . LYS A 1 113 ? 9.732 -5.058 -2.866 1.00 96.38 113 LYS A C 1
ATOM 966 O O . LYS A 1 113 ? 9.756 -5.531 -3.998 1.00 96.38 113 LYS A O 1
ATOM 971 N N . ALA A 1 114 ? 8.996 -3.989 -2.553 1.00 97.19 114 ALA A N 1
ATOM 972 C CA . ALA A 1 114 ? 8.186 -3.266 -3.534 1.00 97.19 114 ALA A CA 1
ATOM 973 C C . ALA A 1 114 ? 9.037 -2.576 -4.613 1.00 97.19 114 ALA A C 1
ATOM 975 O O . ALA A 1 114 ? 8.662 -2.601 -5.785 1.00 97.19 114 ALA A O 1
ATOM 976 N N . ILE A 1 115 ? 10.181 -1.999 -4.226 1.00 97.94 115 ILE A N 1
ATOM 977 C CA . ILE A 1 115 ? 11.137 -1.368 -5.147 1.00 97.94 115 ILE A CA 1
ATOM 978 C C . ILE A 1 115 ? 11.706 -2.412 -6.117 1.00 97.94 115 ILE A C 1
ATOM 980 O O . ILE A 1 115 ? 11.549 -2.233 -7.322 1.00 97.94 115 ILE A O 1
ATOM 984 N N . SER A 1 116 ? 12.240 -3.536 -5.618 1.00 98.12 116 SER A N 1
ATOM 985 C CA . SER A 1 116 ? 12.770 -4.622 -6.469 1.00 98.12 116 SER A CA 1
ATOM 986 C C . SER A 1 116 ? 11.733 -5.093 -7.493 1.00 98.12 116 SER A C 1
ATOM 988 O O . SER A 1 116 ? 11.999 -5.088 -8.690 1.00 98.12 116 SER A O 1
ATOM 990 N N . LEU A 1 117 ? 10.504 -5.393 -7.050 1.00 98.00 117 LEU A N 1
ATOM 991 C CA . LEU A 1 117 ? 9.416 -5.836 -7.934 1.00 98.00 117 LEU A CA 1
ATOM 992 C C . LEU A 1 117 ? 9.073 -4.813 -9.033 1.00 98.00 117 LEU A C 1
ATOM 994 O O . LEU A 1 117 ? 8.714 -5.202 -10.148 1.00 98.00 117 LEU A O 1
ATOM 998 N N . ALA A 1 118 ? 9.157 -3.514 -8.727 1.00 97.62 118 ALA A N 1
ATOM 999 C CA . ALA A 1 118 ? 8.936 -2.448 -9.698 1.00 97.62 118 ALA A CA 1
ATOM 1000 C C . ALA A 1 118 ? 10.107 -2.328 -10.692 1.00 97.62 118 ALA A C 1
ATOM 1002 O O . ALA A 1 118 ? 9.877 -2.174 -11.895 1.00 97.62 118 ALA A O 1
ATOM 1003 N N . GLU A 1 119 ? 11.348 -2.421 -10.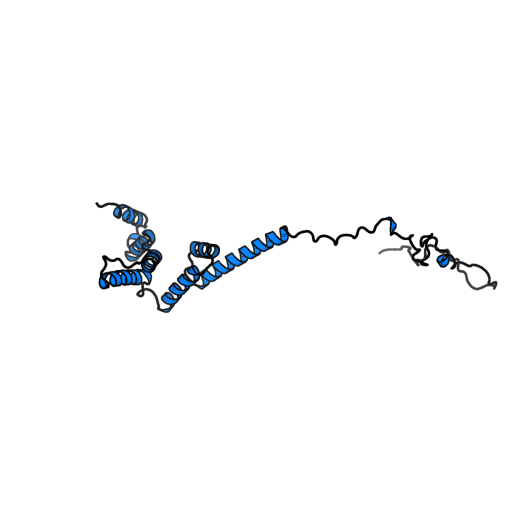210 1.00 97.81 119 GLU A N 1
ATOM 1004 C CA . GLU A 1 119 ? 12.563 -2.366 -11.029 1.00 97.81 119 GLU A CA 1
ATOM 1005 C C . GLU A 1 119 ? 12.664 -3.561 -11.986 1.00 97.81 119 GLU A C 1
ATOM 1007 O O . GLU A 1 119 ? 12.875 -3.353 -13.185 1.00 97.81 119 GLU A O 1
ATOM 1012 N N . ASP A 1 120 ? 12.411 -4.776 -11.493 1.00 97.56 120 ASP A N 1
ATOM 1013 C CA . ASP A 1 120 ? 12.400 -6.022 -12.270 1.00 97.56 120 ASP A CA 1
ATOM 1014 C C . ASP A 1 120 ? 11.378 -5.953 -13.418 1.00 97.56 120 ASP A C 1
ATOM 1016 O O . ASP A 1 120 ? 11.694 -6.237 -14.579 1.00 97.56 120 ASP A O 1
ATOM 1020 N N . PHE A 1 121 ? 10.157 -5.490 -13.127 1.00 96.62 121 PHE A N 1
ATOM 1021 C CA . PHE A 1 121 ? 9.105 -5.314 -14.133 1.00 96.62 121 PHE A CA 1
ATOM 1022 C C . PHE A 1 121 ? 9.477 -4.269 -15.196 1.00 96.62 121 PHE A C 1
ATOM 1024 O O . PHE A 1 121 ? 9.237 -4.465 -16.393 1.00 96.62 121 PHE A O 1
ATOM 1031 N N . LEU A 1 122 ? 10.076 -3.148 -14.781 1.00 95.81 122 LEU A N 1
ATOM 1032 C CA . LEU A 1 122 ? 10.533 -2.101 -15.698 1.00 95.81 122 LEU A CA 1
ATOM 1033 C C . LEU A 1 122 ? 11.722 -2.561 -16.554 1.00 95.81 122 LEU A C 1
ATOM 1035 O O . LEU A 1 122 ? 11.788 -2.201 -17.732 1.00 95.81 122 LEU A O 1
ATOM 1039 N N . LEU A 1 123 ? 12.634 -3.366 -16.002 1.00 96.31 123 LEU A N 1
ATOM 1040 C CA . LEU A 1 123 ? 13.740 -3.971 -16.740 1.00 96.31 123 LEU A CA 1
ATOM 1041 C C . LEU A 1 123 ? 13.224 -4.952 -17.798 1.00 96.31 123 LEU A C 1
ATOM 1043 O O . LEU A 1 123 ? 13.491 -4.744 -18.983 1.00 96.31 123 LEU A O 1
ATOM 1047 N N . ALA A 1 124 ? 12.404 -5.928 -17.401 1.00 94.31 124 ALA A N 1
ATOM 1048 C CA . ALA A 1 124 ? 11.822 -6.912 -18.314 1.00 94.31 124 ALA A CA 1
ATOM 1049 C C . ALA A 1 124 ? 11.026 -6.251 -19.456 1.00 94.31 124 ALA A C 1
ATOM 1051 O O . ALA A 1 124 ? 11.101 -6.682 -20.612 1.00 94.31 124 ALA A O 1
ATOM 1052 N N . ARG A 1 125 ? 10.304 -5.155 -19.168 1.00 93.00 125 ARG A N 1
ATOM 1053 C CA . ARG A 1 125 ? 9.586 -4.392 -20.199 1.00 93.00 125 ARG A CA 1
ATOM 1054 C C . ARG A 1 125 ? 10.535 -3.713 -21.194 1.00 93.00 125 ARG A C 1
ATOM 1056 O O . ARG A 1 125 ? 10.310 -3.833 -22.398 1.00 93.00 125 ARG A O 1
ATOM 1063 N N . ARG A 1 126 ? 11.614 -3.071 -20.723 1.00 92.31 126 ARG A N 1
ATOM 1064 C CA . ARG A 1 126 ? 12.641 -2.471 -21.601 1.00 92.31 126 ARG A CA 1
ATOM 1065 C C . ARG A 1 126 ? 13.312 -3.520 -22.491 1.00 92.31 126 ARG A C 1
ATOM 1067 O O . ARG A 1 126 ? 13.514 -3.270 -23.676 1.00 92.31 126 ARG A O 1
ATOM 1074 N N . GLU A 1 127 ? 13.625 -4.698 -21.957 1.00 92.50 127 GLU A N 1
ATOM 1075 C CA . GLU A 1 127 ? 14.214 -5.795 -22.739 1.00 92.50 127 GLU A CA 1
ATOM 1076 C C . GLU A 1 127 ? 13.256 -6.328 -23.816 1.00 92.50 127 GLU A C 1
ATOM 1078 O O . GLU A 1 127 ? 13.672 -6.597 -24.947 1.00 92.50 127 GLU A O 1
ATOM 1083 N N . ALA A 1 128 ? 11.960 -6.438 -23.506 1.00 89.31 128 ALA A N 1
ATOM 1084 C CA . ALA A 1 128 ? 10.938 -6.813 -24.482 1.00 89.31 128 ALA A CA 1
ATOM 1085 C C . ALA A 1 128 ? 10.806 -5.768 -25.610 1.00 89.31 128 ALA A C 1
ATOM 1087 O O . ALA A 1 128 ? 10.783 -6.129 -26.790 1.00 89.31 128 ALA A O 1
ATOM 1088 N N . GLU A 1 129 ? 10.795 -4.476 -25.269 1.00 89.06 129 GLU A N 1
ATOM 1089 C CA . GLU A 1 129 ? 10.779 -3.361 -26.229 1.00 89.06 129 GLU A CA 1
ATOM 1090 C C . GLU A 1 129 ? 12.042 -3.358 -27.121 1.00 89.06 129 GLU A C 1
ATOM 1092 O O . GLU A 1 129 ? 11.957 -3.214 -28.347 1.00 89.06 129 GLU A O 1
ATOM 1097 N N . GLN A 1 130 ? 13.221 -3.617 -26.546 1.00 85.94 130 GLN A N 1
ATOM 1098 C CA . GLN A 1 130 ? 14.477 -3.752 -27.296 1.00 85.94 130 GLN A CA 1
ATOM 1099 C C . GLN A 1 130 ? 14.473 -4.967 -28.236 1.00 85.94 130 GLN A C 1
ATOM 1101 O O . GLN A 1 130 ? 14.883 -4.855 -29.391 1.00 85.94 130 GLN A O 1
ATOM 1106 N N . ARG A 1 131 ? 13.942 -6.118 -27.805 1.00 81.19 131 ARG A N 1
ATOM 1107 C CA . ARG A 1 131 ? 13.788 -7.3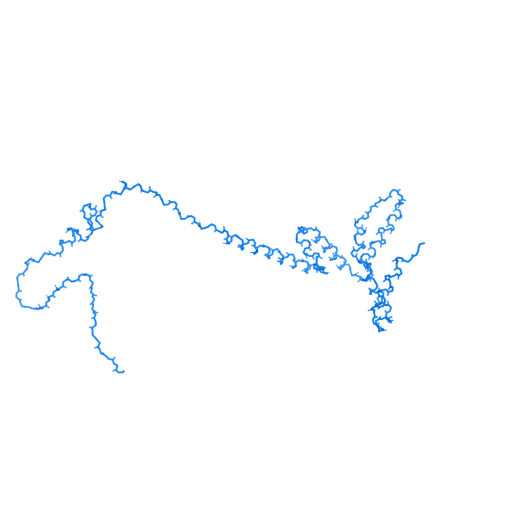03 -28.671 1.00 81.19 131 ARG A CA 1
ATOM 1108 C C . ARG A 1 131 ? 12.904 -7.026 -29.890 1.00 81.19 131 ARG A C 1
ATOM 1110 O O . ARG A 1 131 ? 13.207 -7.516 -30.979 1.00 81.19 131 ARG A O 1
ATOM 1117 N N . ILE A 1 132 ? 11.857 -6.215 -29.735 1.00 77.56 132 ILE A N 1
ATOM 1118 C CA . ILE A 1 132 ? 10.996 -5.791 -30.849 1.00 77.56 132 ILE A CA 1
ATOM 1119 C C . ILE A 1 132 ? 11.755 -4.853 -31.799 1.00 77.56 132 ILE A C 1
ATOM 1121 O O . ILE A 1 132 ? 11.719 -5.068 -33.009 1.00 77.56 132 ILE A O 1
ATOM 1125 N N . THR A 1 133 ? 12.488 -3.857 -31.290 1.00 71.88 133 THR A N 1
ATOM 1126 C CA . THR A 1 133 ? 13.238 -2.915 -32.152 1.00 71.88 133 THR A CA 1
ATOM 1127 C C . THR A 1 133 ? 14.430 -3.558 -32.868 1.00 71.88 133 THR A C 1
ATOM 1129 O O . THR A 1 133 ? 14.695 -3.215 -34.019 1.00 71.88 133 THR A O 1
ATOM 1132 N N . VAL A 1 134 ? 15.106 -4.539 -32.259 1.00 68.75 134 VAL A N 1
ATOM 1133 C CA . VAL A 1 134 ? 16.155 -5.334 -32.925 1.00 68.75 134 VAL A CA 1
ATOM 1134 C C . VAL A 1 134 ? 15.565 -6.234 -34.016 1.00 68.75 134 VAL A C 1
ATOM 1136 O O . VAL A 1 134 ? 16.151 -6.337 -35.093 1.00 68.75 134 VAL A O 1
ATOM 1139 N N . ARG A 1 135 ? 14.391 -6.841 -33.788 1.00 62.72 135 ARG A N 1
ATOM 1140 C CA . ARG A 1 135 ? 13.695 -7.667 -34.793 1.00 62.72 135 ARG A CA 1
ATOM 1141 C C . ARG A 1 135 ? 13.111 -6.844 -35.947 1.00 62.72 135 ARG A C 1
ATOM 1143 O O . ARG A 1 135 ? 13.124 -7.308 -37.081 1.00 62.72 135 ARG A O 1
ATOM 1150 N N . ASN A 1 136 ? 12.629 -5.636 -35.660 1.00 61.34 136 ASN A N 1
ATOM 1151 C CA . ASN A 1 136 ? 12.018 -4.726 -36.633 1.00 61.34 136 ASN A CA 1
ATOM 1152 C C . ASN A 1 136 ? 13.005 -3.690 -37.190 1.00 61.34 136 ASN A C 1
ATOM 1154 O O . ASN A 1 136 ? 12.582 -2.710 -37.804 1.00 61.34 136 ASN A O 1
ATOM 1158 N N . LYS A 1 137 ? 14.313 -3.878 -36.980 1.00 58.81 137 LYS A N 1
ATOM 1159 C CA . LYS A 1 137 ? 15.342 -3.003 -37.540 1.00 58.81 137 LYS A CA 1
ATOM 1160 C C . LYS A 1 137 ? 15.230 -3.072 -39.068 1.00 58.81 137 LYS A C 1
ATOM 1162 O O . LYS A 1 137 ? 15.425 -4.158 -39.621 1.00 58.81 137 LYS A O 1
ATOM 1167 N N . PRO A 1 138 ? 14.925 -1.967 -39.776 1.00 56.50 138 PRO A N 1
ATOM 1168 C CA . PRO A 1 138 ? 15.018 -1.975 -41.225 1.00 56.50 138 PRO A CA 1
ATOM 1169 C C . PRO A 1 138 ? 16.451 -2.359 -41.578 1.00 56.50 138 PRO A C 1
ATOM 1171 O O . PRO A 1 138 ? 17.394 -1.836 -40.973 1.00 56.50 138 PRO A O 1
ATOM 1174 N N . LEU A 1 139 ? 16.629 -3.253 -42.555 1.00 58.91 139 LEU A N 1
ATOM 1175 C CA . LEU A 1 139 ? 17.921 -3.347 -43.225 1.00 58.91 139 LEU A CA 1
ATOM 1176 C C . LEU A 1 139 ? 18.246 -1.930 -43.684 1.00 58.91 139 LEU A C 1
ATOM 1178 O O . LEU A 1 139 ? 17.466 -1.353 -44.445 1.00 58.91 139 LEU A O 1
ATOM 1182 N N . LEU A 1 140 ? 19.339 -1.367 -43.159 1.00 55.09 140 LEU A N 1
ATOM 1183 C CA . LEU A 1 140 ? 19.789 -0.032 -43.525 1.00 55.09 140 LEU A CA 1
ATOM 1184 C C . LEU A 1 140 ? 19.819 -0.012 -45.050 1.00 55.09 140 LEU A C 1
ATOM 1186 O O . LEU A 1 140 ? 20.521 -0.834 -45.649 1.00 55.09 140 LEU A O 1
ATOM 1190 N N . GLN A 1 141 ? 18.981 0.824 -45.670 1.00 55.47 141 GLN A N 1
ATOM 1191 C CA . GLN A 1 141 ? 18.935 0.886 -47.122 1.00 55.47 141 GLN A CA 1
ATOM 1192 C C . GLN A 1 141 ? 20.358 1.216 -47.557 1.00 55.47 141 GLN A C 1
ATOM 1194 O O . GLN A 1 141 ? 20.881 2.266 -47.182 1.00 55.47 141 GLN A O 1
ATOM 1199 N N . LYS A 1 142 ? 21.005 0.291 -48.284 1.00 55.41 142 LYS A N 1
ATOM 1200 C CA . LYS A 1 142 ? 22.251 0.613 -48.981 1.00 55.41 142 LYS A CA 1
ATOM 1201 C C . LYS A 1 142 ? 21.969 1.903 -49.729 1.00 55.41 142 LYS A C 1
ATOM 1203 O O . LYS A 1 142 ? 20.939 1.961 -50.405 1.00 55.41 142 LYS A O 1
ATOM 1208 N N . GLU A 1 143 ? 22.840 2.896 -49.548 1.00 49.44 143 GLU A N 1
ATOM 1209 C CA . GLU A 1 143 ? 22.679 4.225 -50.136 1.00 49.44 143 GLU A CA 1
ATOM 1210 C C . GLU A 1 143 ? 22.176 4.087 -51.571 1.00 49.44 143 GLU A C 1
ATOM 1212 O O . GLU A 1 143 ? 22.671 3.198 -52.284 1.00 49.44 143 GLU A O 1
ATOM 1217 N N . PRO A 1 144 ? 21.172 4.886 -51.984 1.00 47.09 144 PRO A N 1
ATOM 1218 C CA . PRO A 1 144 ? 20.569 4.740 -53.294 1.00 47.09 144 PRO A CA 1
ATOM 1219 C C . PRO A 1 144 ? 21.681 4.835 -54.328 1.00 47.09 144 PRO A C 1
ATOM 1221 O O . PRO A 1 144 ? 22.248 5.903 -54.546 1.00 47.09 144 PRO A O 1
ATOM 1224 N N . GLN A 1 145 ? 22.007 3.685 -54.924 1.00 58.22 145 GLN A N 1
ATOM 1225 C CA . GLN A 1 145 ? 23.016 3.573 -55.963 1.00 58.22 145 GLN A CA 1
ATOM 1226 C C . GLN A 1 145 ? 22.558 4.511 -57.066 1.00 58.22 145 GLN A C 1
ATOM 1228 O O . GLN A 1 145 ? 21.577 4.207 -57.755 1.00 58.22 145 GLN A O 1
ATOM 1233 N N . LEU A 1 146 ? 23.208 5.676 -57.163 1.00 48.06 146 LEU A N 1
ATOM 1234 C CA . LEU A 1 146 ? 22.875 6.679 -58.160 1.00 48.06 146 LEU A CA 1
ATOM 1235 C C . LEU A 1 146 ? 22.866 5.936 -59.491 1.00 48.06 146 LEU A C 1
ATOM 1237 O O . LEU A 1 146 ? 23.866 5.308 -59.849 1.00 48.06 146 LEU A O 1
ATOM 1241 N N . ARG A 1 147 ? 21.725 5.927 -60.189 1.00 53.47 147 ARG A N 1
ATOM 1242 C CA . ARG A 1 147 ? 21.644 5.292 -61.504 1.00 53.47 147 ARG A CA 1
ATOM 1243 C C . ARG A 1 147 ? 22.459 6.144 -62.466 1.00 53.47 147 ARG A C 1
ATOM 1245 O O . ARG A 1 147 ? 21.905 6.998 -63.149 1.00 53.47 147 ARG A O 1
ATOM 1252 N N . VAL A 1 148 ? 23.772 5.919 -62.486 1.00 56.75 148 VAL A N 1
ATOM 1253 C CA . VAL A 1 148 ? 24.674 6.500 -63.475 1.00 56.75 148 VAL A CA 1
ATOM 1254 C C . VAL A 1 148 ? 24.135 6.061 -64.825 1.00 56.75 148 VAL A C 1
ATOM 1256 O O . VAL A 1 148 ? 24.026 4.861 -65.103 1.00 56.75 148 VAL A O 1
ATOM 1259 N N . ASN A 1 149 ? 23.714 7.042 -65.617 1.00 55.91 149 ASN A N 1
ATOM 1260 C CA . ASN A 1 149 ? 23.076 6.799 -66.894 1.00 55.91 149 ASN A CA 1
ATOM 1261 C C . ASN A 1 149 ? 24.045 5.964 -67.758 1.00 55.91 149 ASN A C 1
ATOM 1263 O O . ASN A 1 149 ? 25.233 6.298 -67.803 1.00 55.91 149 ASN A O 1
ATOM 1267 N N . PRO A 1 150 ? 23.626 4.868 -68.427 1.00 54.06 150 PRO A N 1
ATOM 1268 C CA . PRO A 1 150 ? 24.562 4.005 -69.154 1.00 54.06 150 PRO A CA 1
ATOM 1269 C C . PRO A 1 150 ? 25.400 4.723 -70.224 1.00 54.06 150 PRO A C 1
ATOM 1271 O O . PRO A 1 150 ? 26.434 4.193 -70.617 1.00 54.06 150 PRO A O 1
ATOM 1274 N N . GLN A 1 151 ? 24.958 5.910 -70.647 1.00 55.97 151 GLN A N 1
ATOM 1275 C CA . GLN A 1 151 ? 25.585 6.803 -71.621 1.00 55.97 151 GLN A CA 1
ATOM 1276 C C . GLN A 1 151 ? 26.713 7.685 -71.037 1.00 55.97 151 GLN A C 1
ATOM 1278 O O . GLN A 1 151 ? 27.553 8.143 -71.801 1.00 55.97 151 GLN A O 1
ATOM 1283 N N . ASP A 1 152 ? 26.801 7.858 -69.710 1.00 52.88 152 ASP A N 1
ATOM 1284 C CA . ASP A 1 152 ? 27.888 8.604 -69.039 1.00 52.88 152 ASP A CA 1
ATOM 1285 C C . ASP A 1 152 ? 29.110 7.729 -68.700 1.00 52.88 152 ASP A C 1
ATOM 1287 O O . ASP A 1 152 ? 30.096 8.189 -68.116 1.00 52.88 152 ASP A O 1
ATOM 1291 N N . ARG A 1 153 ? 29.090 6.447 -69.091 1.00 55.28 153 ARG A N 1
ATOM 1292 C CA . ARG A 1 153 ? 30.286 5.597 -69.075 1.00 55.28 153 ARG A CA 1
ATOM 1293 C C . ARG A 1 153 ? 31.208 5.977 -70.230 1.00 55.28 153 ARG A C 1
ATOM 1295 O O . ARG A 1 153 ? 31.280 5.272 -71.232 1.00 55.28 153 ARG A O 1
ATOM 1302 N N . GLY A 1 154 ? 31.936 7.078 -70.049 1.00 61.78 154 GLY A N 1
ATOM 1303 C CA . GLY A 1 154 ? 33.066 7.430 -70.905 1.00 61.78 154 GLY A CA 1
ATOM 1304 C C . GLY A 1 154 ? 34.027 6.246 -71.043 1.00 61.78 154 GLY A C 1
ATOM 1305 O O . GLY A 1 154 ? 34.251 5.518 -70.071 1.00 61.78 154 GLY A O 1
ATOM 1306 N N . ASP A 1 155 ? 34.555 6.051 -72.255 1.00 67.69 155 ASP A N 1
ATOM 1307 C CA . ASP A 1 155 ? 35.261 4.829 -72.652 1.00 67.69 155 ASP A CA 1
ATOM 1308 C C . ASP A 1 155 ? 36.279 4.352 -71.603 1.00 67.69 155 ASP A C 1
ATOM 1310 O O . ASP A 1 155 ? 37.044 5.170 -71.072 1.00 67.69 155 ASP A O 1
ATOM 1314 N N . PRO A 1 156 ? 36.348 3.036 -71.315 1.00 69.31 156 PRO A N 1
ATOM 1315 C CA . PRO A 1 156 ? 37.239 2.503 -70.294 1.00 69.31 156 PRO A CA 1
ATOM 1316 C C . PRO A 1 156 ? 38.696 2.857 -70.610 1.00 69.31 156 PRO A C 1
ATOM 1318 O O . PRO A 1 156 ? 39.318 2.328 -71.534 1.00 69.31 156 PRO A O 1
ATOM 1321 N N . LYS A 1 157 ? 39.243 3.781 -69.816 1.00 79.81 157 LYS A N 1
ATOM 1322 C CA . LYS A 1 157 ? 40.629 4.238 -69.914 1.00 79.81 157 LYS A CA 1
ATOM 1323 C C . LYS A 1 157 ? 41.564 3.132 -69.440 1.00 79.81 157 LYS A C 1
ATOM 1325 O O . LYS A 1 157 ? 41.368 2.537 -68.382 1.00 79.81 157 LYS A O 1
ATOM 1330 N N . CYS A 1 158 ? 42.636 2.899 -70.185 1.00 78.00 158 CYS A N 1
ATOM 1331 C CA . CYS A 1 158 ? 43.687 1.980 -69.785 1.00 78.00 158 CYS A CA 1
ATOM 1332 C C . CYS A 1 158 ? 44.325 2.419 -68.454 1.00 78.00 158 CYS A C 1
ATOM 1334 O O . CYS A 1 158 ? 45.010 3.443 -68.415 1.00 78.00 158 CYS A O 1
ATOM 1336 N N . HIS A 1 159 ? 44.208 1.603 -67.401 1.00 79.19 159 HIS A N 1
ATOM 1337 C CA . HIS A 1 159 ? 44.790 1.888 -66.080 1.00 79.19 159 HIS A CA 1
ATOM 1338 C C . HIS A 1 159 ? 46.308 2.175 -66.101 1.00 79.19 159 HIS A C 1
ATOM 1340 O O . HIS A 1 159 ? 46.779 2.961 -65.290 1.00 79.19 159 HIS A O 1
ATOM 1346 N N . ASN A 1 160 ? 47.064 1.643 -67.074 1.00 70.62 160 ASN A N 1
ATOM 1347 C CA . ASN A 1 160 ? 48.508 1.904 -67.211 1.00 70.62 160 ASN A CA 1
ATOM 1348 C C . ASN A 1 160 ? 48.868 3.213 -67.949 1.00 70.62 160 ASN A C 1
ATOM 1350 O O . ASN A 1 160 ? 50.039 3.590 -67.972 1.00 70.62 160 ASN A O 1
ATOM 1354 N N . CYS A 1 161 ? 47.931 3.895 -68.627 1.00 79.06 161 CYS A N 1
ATOM 1355 C CA . CYS A 1 161 ? 48.285 5.092 -69.412 1.00 79.06 161 CYS A CA 1
ATOM 1356 C C . CYS A 1 161 ? 47.214 6.185 -69.555 1.00 79.06 161 CYS A C 1
ATOM 1358 O O . CYS A 1 161 ? 47.499 7.204 -70.187 1.00 79.06 161 CYS A O 1
ATOM 1360 N N . GLY A 1 162 ? 46.004 5.982 -69.031 1.00 73.69 162 GLY A N 1
ATOM 1361 C CA . GLY A 1 162 ? 44.899 6.945 -69.060 1.00 73.69 162 GLY A CA 1
ATOM 1362 C C . GLY A 1 162 ? 44.217 7.149 -70.421 1.00 73.69 162 GLY A C 1
ATOM 1363 O O . GLY A 1 162 ? 43.224 7.870 -70.486 1.00 73.69 162 GLY A O 1
ATOM 1364 N N . ARG A 1 163 ? 44.709 6.534 -71.506 1.00 75.38 163 ARG A N 1
ATOM 1365 C CA . ARG A 1 163 ? 44.105 6.637 -72.847 1.00 75.38 163 ARG A CA 1
ATOM 1366 C C . ARG A 1 163 ? 42.979 5.619 -73.037 1.00 75.38 163 ARG A C 1
ATOM 1368 O O . ARG A 1 163 ? 43.052 4.508 -72.518 1.00 75.38 163 ARG A O 1
ATOM 1375 N N . VAL A 1 164 ? 41.972 6.011 -73.810 1.00 75.75 164 VAL A N 1
ATOM 1376 C CA . VAL A 1 164 ? 40.840 5.171 -74.235 1.00 75.75 164 VAL A CA 1
ATOM 1377 C C . VAL A 1 164 ? 41.226 4.261 -75.415 1.00 75.75 164 VAL A C 1
ATOM 1379 O O . VAL A 1 164 ? 42.340 4.351 -75.941 1.00 75.75 164 VAL A O 1
ATOM 1382 N N . GLY A 1 165 ? 40.328 3.355 -75.814 1.00 73.56 165 GLY A N 1
ATOM 1383 C CA . GLY A 1 165 ? 40.503 2.475 -76.980 1.00 73.56 165 GLY A CA 1
ATOM 1384 C C . GLY A 1 165 ? 41.357 1.219 -76.753 1.00 73.56 165 GLY A C 1
ATOM 1385 O O . GLY A 1 165 ? 41.533 0.429 -77.675 1.00 73.56 165 GLY A O 1
ATOM 1386 N N . HIS A 1 166 ? 41.882 0.997 -75.544 1.00 77.25 166 HIS A N 1
ATOM 1387 C CA . HIS A 1 166 ? 42.523 -0.264 -75.159 1.00 77.25 166 HIS A CA 1
ATOM 1388 C C . HIS A 1 166 ? 42.477 -0.480 -73.641 1.00 77.25 166 HIS A C 1
ATOM 1390 O O . HIS A 1 166 ? 42.383 0.463 -72.860 1.00 77.25 166 HIS A O 1
ATOM 1396 N N . ILE A 1 167 ? 42.600 -1.739 -73.223 1.00 77.44 167 ILE A N 1
ATOM 1397 C CA . ILE A 1 167 ? 42.689 -2.159 -71.816 1.00 77.44 167 ILE A CA 1
ATOM 1398 C C . ILE A 1 167 ? 44.142 -2.457 -71.420 1.00 77.44 167 ILE A C 1
ATOM 1400 O O . ILE A 1 167 ? 44.987 -2.673 -72.286 1.00 77.44 167 ILE A O 1
ATOM 1404 N N . ALA A 1 168 ? 44.439 -2.493 -70.114 1.00 75.69 168 ALA A N 1
ATOM 1405 C CA . ALA A 1 168 ? 45.809 -2.528 -69.577 1.00 75.69 168 ALA A CA 1
ATOM 1406 C C . ALA A 1 168 ? 46.721 -3.613 -70.191 1.00 75.69 168 ALA A C 1
ATOM 1408 O O . ALA A 1 168 ? 47.868 -3.324 -70.524 1.00 75.69 168 ALA A O 1
ATOM 1409 N N . ARG A 1 169 ? 46.190 -4.822 -70.443 1.00 67.81 169 ARG A N 1
ATOM 1410 C CA . ARG A 1 169 ? 46.915 -5.937 -71.093 1.00 67.81 169 ARG A CA 1
ATOM 1411 C C . ARG A 1 169 ? 47.407 -5.649 -72.523 1.00 67.81 169 ARG A C 1
ATOM 1413 O O . ARG A 1 169 ? 48.297 -6.332 -73.011 1.00 67.81 169 ARG A O 1
ATOM 1420 N N . PHE A 1 170 ? 46.844 -4.642 -73.189 1.00 69.31 170 PHE A N 1
ATOM 1421 C CA . PHE A 1 170 ? 47.201 -4.211 -74.545 1.00 69.31 170 PHE A CA 1
ATOM 1422 C C . PHE A 1 170 ? 47.828 -2.806 -74.563 1.00 69.31 170 PHE A C 1
ATOM 1424 O O . PHE A 1 170 ? 47.832 -2.125 -75.588 1.00 69.31 170 PHE A O 1
ATOM 1431 N N . CYS A 1 171 ? 48.336 -2.328 -73.422 1.00 77.06 171 CYS A N 1
ATOM 1432 C CA . CYS A 1 171 ? 48.935 -1.004 -73.337 1.00 77.06 171 CYS A CA 1
ATOM 1433 C C . CYS A 1 171 ? 50.332 -0.967 -73.958 1.00 77.06 171 CYS A C 1
ATOM 1435 O O . CYS A 1 171 ? 51.291 -1.504 -73.401 1.00 77.06 171 CYS A O 1
ATOM 1437 N N . ARG A 1 172 ? 50.473 -0.230 -75.068 1.00 70.69 172 ARG A N 1
ATOM 1438 C CA . ARG A 1 172 ? 51.763 -0.049 -75.754 1.00 70.69 172 ARG A CA 1
ATOM 1439 C C . ARG A 1 172 ? 52.859 0.491 -74.822 1.00 70.69 172 ARG A C 1
ATOM 1441 O O . ARG A 1 172 ? 53.998 0.064 -74.938 1.00 70.69 172 ARG A O 1
ATOM 1448 N N . LYS A 1 173 ? 52.517 1.346 -73.840 1.00 65.19 173 LYS A N 1
ATOM 1449 C CA . LYS A 1 173 ? 53.482 1.875 -72.849 1.00 65.19 173 LYS A CA 1
ATOM 1450 C C . LYS A 1 173 ? 54.121 0.792 -71.968 1.00 65.19 173 LYS A C 1
ATOM 1452 O O . LYS A 1 173 ? 55.249 0.987 -71.534 1.00 65.19 173 LYS A O 1
ATOM 1457 N N . THR A 1 174 ? 53.433 -0.321 -71.702 1.00 59.31 174 THR A N 1
ATOM 1458 C CA . THR A 1 174 ? 53.994 -1.450 -70.934 1.00 59.31 174 THR A CA 1
ATOM 1459 C C . THR A 1 174 ? 54.522 -2.582 -71.813 1.00 59.31 174 THR A C 1
ATOM 1461 O O . THR A 1 174 ? 55.222 -3.449 -71.310 1.00 59.31 174 THR A O 1
ATOM 1464 N N . GLN A 1 175 ? 54.269 -2.544 -73.124 1.00 58.06 175 GLN A N 1
ATOM 1465 C CA . GLN A 1 175 ? 54.926 -3.420 -74.105 1.00 58.06 175 GLN A CA 1
ATOM 1466 C C . GLN A 1 175 ? 56.323 -2.901 -74.511 1.00 58.06 175 GLN A C 1
ATOM 1468 O O . GLN A 1 175 ? 57.160 -3.676 -74.955 1.00 58.06 175 GLN A O 1
ATOM 1473 N N . SER A 1 176 ? 56.626 -1.612 -74.303 1.00 53.72 176 SER A N 1
ATOM 1474 C CA . SER A 1 176 ? 57.922 -0.993 -74.644 1.00 53.72 176 SER A CA 1
ATOM 1475 C C . SER A 1 176 ? 59.081 -1.265 -73.665 1.00 53.72 176 SER A C 1
ATOM 1477 O O . SER A 1 176 ? 60.083 -0.558 -73.722 1.00 53.72 176 SER A O 1
ATOM 1479 N N . LYS A 1 177 ? 58.981 -2.261 -72.771 1.00 51.31 177 LYS A N 1
ATOM 1480 C CA . LYS A 1 177 ? 60.096 -2.698 -71.898 1.00 51.31 177 LYS A CA 1
ATOM 1481 C C . LYS A 1 177 ? 60.798 -3.987 -72.355 1.00 51.31 177 LYS A C 1
ATOM 1483 O O . LYS A 1 177 ? 61.604 -4.532 -71.614 1.00 51.31 177 LYS A O 1
ATOM 1488 N N . CYS A 1 178 ? 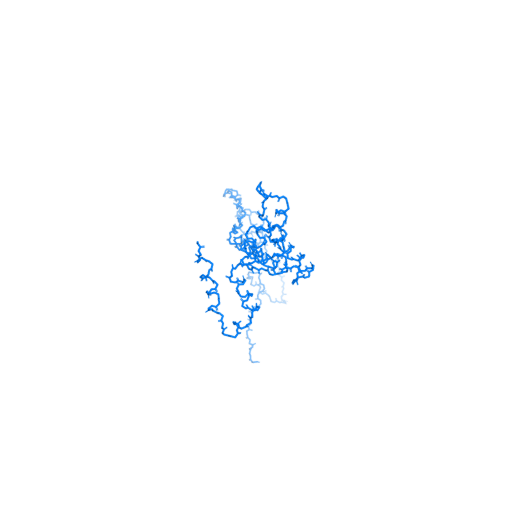60.568 -4.420 -73.593 1.00 37.50 178 CYS A N 1
ATOM 1489 C CA . CYS A 1 178 ? 61.406 -5.416 -74.260 1.00 37.50 178 CYS A CA 1
ATOM 1490 C C . CYS A 1 178 ? 61.978 -4.805 -75.542 1.00 37.50 178 CYS A C 1
ATOM 1492 O O . CYS A 1 178 ? 61.264 -4.669 -76.532 1.00 37.50 178 CYS A O 1
ATOM 1494 N N . ASN A 1 179 ? 63.259 -4.436 -75.517 1.00 36.22 179 ASN A N 1
ATOM 1495 C CA . ASN A 1 179 ? 64.010 -4.072 -76.716 1.00 36.22 179 ASN A CA 1
ATOM 1496 C C . ASN A 1 179 ? 65.346 -4.837 -76.717 1.00 36.22 179 ASN A C 1
ATOM 1498 O O . ASN A 1 179 ? 66.339 -4.318 -76.206 1.00 36.22 179 ASN A O 1
ATOM 1502 N N . PRO A 1 180 ? 65.373 -6.089 -77.208 1.00 48.69 180 PRO A N 1
ATOM 1503 C CA . PRO A 1 180 ? 66.584 -6.895 -77.255 1.00 48.69 180 PRO A CA 1
ATOM 1504 C C . PRO A 1 180 ? 67.413 -6.519 -78.491 1.00 48.69 180 PRO A C 1
ATOM 1506 O O . PRO A 1 180 ? 67.337 -7.193 -79.514 1.00 48.69 180 PRO A O 1
ATOM 1509 N N . SER A 1 181 ? 68.197 -5.441 -78.395 1.00 35.69 181 SER A N 1
ATOM 1510 C CA . SER A 1 181 ? 69.161 -5.048 -79.433 1.00 35.69 181 SER A CA 1
ATOM 1511 C C . SER A 1 181 ? 70.391 -4.357 -78.839 1.00 35.69 181 SER A C 1
ATOM 1513 O O . SER A 1 181 ? 70.271 -3.297 -78.231 1.00 35.69 181 SER A O 1
ATOM 1515 N N . ASN A 1 182 ? 71.564 -4.924 -79.145 1.00 32.88 182 ASN A N 1
ATOM 1516 C CA . ASN A 1 182 ? 72.919 -4.364 -79.023 1.00 32.88 182 ASN A CA 1
ATOM 1517 C C . ASN A 1 182 ? 73.525 -4.203 -77.612 1.00 32.88 182 ASN A C 1
ATOM 1519 O O . ASN A 1 182 ? 73.481 -3.116 -77.049 1.00 32.88 182 ASN A O 1
ATOM 1523 N N . VAL A 1 183 ? 74.276 -5.222 -77.163 1.00 36.97 183 VAL A N 1
ATOM 1524 C CA . VAL A 1 183 ? 75.753 -5.133 -77.036 1.00 36.97 183 VAL A CA 1
ATOM 1525 C C . VAL A 1 183 ? 76.360 -6.491 -77.433 1.00 36.97 183 VAL A C 1
ATOM 1527 O O . VAL A 1 183 ? 75.844 -7.533 -77.040 1.00 36.97 183 VAL A O 1
ATOM 1530 N N . VAL A 1 184 ? 77.441 -6.477 -78.218 1.00 35.28 184 VAL A N 1
ATOM 1531 C CA . VAL A 1 184 ? 78.303 -7.640 -78.511 1.00 35.28 184 VAL A CA 1
ATOM 1532 C C . VAL A 1 184 ? 79.496 -7.606 -77.549 1.00 35.28 184 VAL A C 1
ATOM 1534 O O . VAL A 1 184 ? 80.094 -6.544 -77.388 1.00 35.28 184 VAL A O 1
ATOM 1537 N N . GLY A 1 185 ? 79.866 -8.735 -76.937 1.00 31.73 185 GLY A N 1
ATOM 1538 C CA . GLY A 1 185 ? 81.063 -8.836 -76.091 1.00 31.73 185 GLY A CA 1
ATOM 1539 C C . GLY A 1 185 ? 81.235 -10.226 -75.473 1.00 31.73 185 GLY A C 1
ATOM 1540 O O . GLY A 1 185 ? 80.300 -10.754 -74.877 1.00 31.73 185 GLY A O 1
ATOM 1541 N N . ASP A 1 186 ? 82.412 -10.824 -75.657 1.00 32.44 186 ASP A N 1
ATOM 1542 C CA . ASP A 1 186 ? 82.683 -12.243 -75.395 1.00 32.44 186 ASP A CA 1
ATOM 1543 C C . ASP A 1 186 ? 82.717 -12.677 -73.916 1.00 32.44 186 ASP A C 1
ATOM 1545 O O . ASP A 1 186 ? 83.174 -11.954 -73.036 1.00 32.44 186 ASP A O 1
ATOM 1549 N N . ASN A 1 187 ? 82.345 -13.949 -73.710 1.00 33.25 187 ASN A N 1
ATOM 1550 C CA . ASN A 1 187 ? 82.796 -14.871 -72.655 1.00 33.25 187 ASN A CA 1
ATOM 1551 C C . ASN A 1 187 ? 82.816 -14.380 -71.191 1.00 33.25 187 ASN A C 1
ATOM 1553 O O . ASN A 1 187 ? 83.828 -13.883 -70.701 1.00 33.25 187 ASN A O 1
ATOM 1557 N N . GLY A 1 188 ? 81.765 -14.711 -70.422 1.00 37.78 188 GLY A N 1
ATOM 1558 C CA . GLY A 1 188 ? 81.846 -14.583 -68.958 1.00 37.78 188 GLY A CA 1
ATOM 1559 C C . GLY A 1 188 ? 80.653 -14.980 -68.077 1.00 37.78 188 GLY A C 1
ATOM 1560 O O . GLY A 1 188 ? 80.753 -14.796 -66.869 1.00 37.78 188 GLY A O 1
ATOM 1561 N N . GLY A 1 189 ? 79.536 -15.508 -68.592 1.00 31.22 189 GLY A N 1
ATOM 1562 C CA . GLY A 1 189 ? 78.415 -15.923 -67.731 1.00 31.22 189 GLY A CA 1
ATOM 1563 C C . GLY A 1 189 ? 77.115 -16.196 -68.488 1.00 31.22 189 GLY A C 1
ATOM 1564 O O . GLY A 1 189 ? 76.859 -15.591 -69.524 1.00 31.22 189 GLY A O 1
ATOM 1565 N N . PHE A 1 190 ? 76.302 -17.127 -67.982 1.00 36.97 190 PHE A N 1
ATOM 1566 C CA . PHE A 1 190 ? 75.107 -17.638 -68.661 1.00 36.97 190 PHE A CA 1
ATOM 1567 C C . PHE A 1 190 ? 73.831 -17.232 -67.913 1.00 36.97 190 PHE A C 1
ATOM 1569 O O . PHE A 1 190 ? 73.632 -17.640 -66.771 1.00 36.97 190 PHE A O 1
ATOM 1576 N N . LEU A 1 191 ? 72.945 -16.481 -68.572 1.00 32.38 191 LEU A N 1
ATOM 1577 C CA . LEU A 1 191 ? 71.570 -16.236 -68.128 1.00 32.38 191 LEU A CA 1
ATOM 1578 C C . LEU A 1 191 ? 70.629 -16.296 -69.336 1.00 32.38 191 LEU A C 1
ATOM 1580 O O . LEU A 1 191 ? 70.645 -15.418 -70.194 1.00 32.38 191 LEU A O 1
ATOM 1584 N N . VAL A 1 192 ? 69.790 -17.332 -69.385 1.00 39.16 192 VAL A N 1
ATOM 1585 C CA . VAL A 1 192 ? 68.605 -17.378 -70.255 1.00 39.16 192 VAL A CA 1
ATOM 1586 C C . VAL A 1 192 ? 67.401 -16.980 -69.413 1.00 39.16 192 VAL A C 1
ATOM 1588 O O . VAL A 1 192 ? 66.840 -17.803 -68.691 1.00 39.16 192 VAL A O 1
ATOM 1591 N N . GLU A 1 193 ? 66.999 -15.713 -69.492 1.00 35.12 193 GLU A N 1
ATOM 1592 C CA . GLU A 1 193 ? 65.739 -15.264 -68.902 1.00 35.12 193 GLU A CA 1
ATOM 1593 C C . GLU A 1 193 ? 64.563 -15.623 -69.817 1.00 35.12 193 GLU A C 1
ATOM 1595 O O . GLU A 1 193 ? 64.291 -14.971 -70.826 1.00 35.12 193 GLU A O 1
ATOM 1600 N N . ALA A 1 194 ? 63.827 -16.668 -69.439 1.00 36.84 194 ALA A N 1
ATOM 1601 C CA . ALA A 1 194 ? 62.501 -16.936 -69.979 1.00 36.84 194 ALA A CA 1
ATOM 1602 C C . ALA A 1 194 ? 61.455 -16.147 -69.172 1.00 36.84 194 ALA A C 1
ATOM 1604 O O . ALA A 1 194 ? 61.005 -16.584 -68.114 1.00 36.84 194 ALA A O 1
ATOM 1605 N N . CYS A 1 195 ? 61.058 -14.974 -69.670 1.00 31.97 195 CYS A N 1
ATOM 1606 C CA . CYS A 1 195 ? 60.073 -14.117 -69.007 1.00 31.97 195 CYS A CA 1
ATOM 1607 C C . CYS A 1 195 ? 58.664 -14.738 -68.984 1.00 31.97 195 CYS A C 1
ATOM 1609 O O . CYS A 1 195 ? 57.893 -14.586 -69.933 1.00 31.97 195 CYS A O 1
ATOM 1611 N N . VAL A 1 196 ? 58.286 -15.351 -67.858 1.00 37.16 196 VAL A N 1
ATOM 1612 C CA . VAL A 1 196 ? 56.896 -15.720 -67.551 1.00 37.16 196 VAL A CA 1
ATOM 1613 C C . VAL A 1 196 ? 56.356 -14.825 -66.434 1.00 37.16 196 VAL A C 1
ATOM 1615 O O . VAL A 1 196 ? 56.712 -14.967 -65.273 1.00 37.16 196 VAL A O 1
ATOM 1618 N N . ASN A 1 197 ? 55.454 -13.911 -66.802 1.00 37.28 197 ASN A N 1
ATOM 1619 C CA . ASN A 1 197 ? 54.472 -13.253 -65.926 1.00 37.28 197 ASN A CA 1
ATOM 1620 C C . ASN A 1 197 ? 54.950 -12.672 -64.576 1.00 37.28 197 ASN A C 1
ATOM 1622 O O . ASN A 1 197 ? 54.191 -12.684 -63.611 1.00 37.28 197 ASN A O 1
ATOM 1626 N N . GLY A 1 198 ? 56.140 -12.063 -64.529 1.00 46.47 198 GLY A N 1
ATOM 1627 C CA . GLY A 1 198 ? 56.448 -10.988 -63.570 1.00 46.47 198 GLY A CA 1
ATOM 1628 C C . GLY A 1 198 ? 56.335 -11.340 -62.082 1.00 46.47 198 GLY A C 1
ATOM 1629 O O . GLY A 1 198 ? 56.035 -10.458 -61.280 1.00 46.47 198 GLY A O 1
ATOM 1630 N N . ALA A 1 199 ? 56.558 -12.603 -61.722 1.00 33.47 199 ALA A N 1
ATOM 1631 C CA . ALA A 1 199 ? 56.621 -13.067 -60.345 1.00 33.47 199 ALA A CA 1
ATOM 1632 C C . ALA A 1 199 ? 57.809 -14.022 -60.188 1.00 33.47 199 ALA A C 1
ATOM 1634 O O . ALA A 1 199 ? 57.868 -15.059 -60.848 1.00 33.47 199 ALA A O 1
ATOM 1635 N N . GLU A 1 200 ? 58.742 -13.688 -59.298 1.00 33.41 200 GLU A N 1
ATOM 1636 C CA . GLU A 1 200 ? 59.804 -14.603 -58.877 1.00 33.41 200 GLU A CA 1
ATOM 1637 C C . GLU A 1 200 ? 59.188 -15.744 -58.054 1.00 33.41 200 GLU A C 1
ATOM 1639 O O . GLU A 1 200 ? 58.989 -15.635 -56.845 1.00 33.41 200 GLU A O 1
ATOM 1644 N N . THR A 1 201 ? 58.851 -16.856 -58.709 1.00 36.16 201 THR A N 1
ATOM 1645 C CA . THR A 1 201 ? 58.396 -18.075 -58.028 1.00 36.16 201 THR A CA 1
ATOM 1646 C C . THR A 1 201 ? 59.500 -19.124 -58.007 1.00 36.16 201 THR A C 1
ATOM 1648 O O . THR A 1 201 ? 59.526 -20.034 -58.840 1.00 36.16 201 THR A O 1
ATOM 1651 N N . THR A 1 202 ? 60.391 -19.047 -57.019 1.00 37.16 202 THR A N 1
ATOM 1652 C CA . THR A 1 202 ? 61.314 -20.149 -56.708 1.00 37.16 202 THR A CA 1
ATOM 1653 C C . THR A 1 202 ? 60.531 -21.277 -56.033 1.00 37.16 202 THR A C 1
ATOM 1655 O O . THR A 1 202 ? 60.334 -21.275 -54.819 1.00 37.16 202 THR A O 1
ATOM 1658 N N . ALA A 1 203 ? 60.036 -22.232 -56.825 1.00 32.69 203 ALA A N 1
ATOM 1659 C CA . ALA A 1 203 ? 59.124 -23.276 -56.362 1.00 32.69 203 ALA A CA 1
ATOM 1660 C C . ALA A 1 203 ? 59.675 -24.705 -56.575 1.00 32.69 203 ALA A C 1
ATOM 1662 O O . ALA A 1 203 ? 59.570 -25.273 -57.657 1.00 32.69 203 ALA A O 1
ATOM 1663 N N . TYR A 1 204 ? 60.143 -25.297 -55.468 1.00 32.09 204 TYR A N 1
ATOM 1664 C CA . TYR A 1 204 ? 60.282 -26.737 -55.169 1.00 32.09 204 TYR A CA 1
ATOM 1665 C C . TYR A 1 204 ? 61.292 -27.638 -55.912 1.00 32.09 204 TYR A C 1
ATOM 1667 O O . TYR A 1 204 ? 61.169 -27.919 -57.101 1.00 32.09 204 TYR A O 1
ATOM 1675 N N . ARG A 1 205 ? 62.028 -28.421 -55.099 1.00 37.62 205 ARG A N 1
ATOM 1676 C CA . ARG A 1 205 ? 61.821 -29.887 -55.089 1.00 37.62 205 ARG A CA 1
ATOM 1677 C C . ARG A 1 205 ? 62.028 -30.522 -53.705 1.00 37.62 205 ARG A C 1
ATOM 1679 O O . ARG A 1 205 ? 62.846 -30.065 -52.921 1.00 37.62 205 ARG A O 1
ATOM 1686 N N . LYS A 1 206 ? 61.241 -31.567 -53.419 1.00 42.31 206 LYS A N 1
ATOM 1687 C CA . LYS A 1 206 ? 61.257 -32.362 -52.175 1.00 42.31 206 LYS A CA 1
ATOM 1688 C C . LYS A 1 206 ? 62.495 -33.263 -52.070 1.00 42.31 206 LYS A C 1
ATOM 1690 O O . LYS A 1 206 ? 62.825 -33.911 -53.058 1.00 42.31 206 LYS A O 1
ATOM 1695 N N . LEU A 1 207 ? 63.020 -33.400 -50.849 1.00 35.72 207 LEU A N 1
ATOM 1696 C CA . LEU A 1 207 ? 63.288 -34.634 -50.072 1.00 35.72 207 LEU A CA 1
ATOM 1697 C C . LEU A 1 207 ? 63.716 -34.181 -48.648 1.00 35.72 207 LEU A C 1
ATOM 1699 O O . LEU A 1 207 ? 64.362 -33.147 -48.538 1.00 35.72 207 LEU A O 1
ATOM 1703 N N . GLY A 1 208 ? 63.370 -34.830 -47.530 1.00 36.78 208 GLY A N 1
ATOM 1704 C CA . GLY A 1 208 ? 62.538 -36.024 -47.314 1.00 36.78 208 GLY A CA 1
ATOM 1705 C C . GLY A 1 208 ? 61.969 -36.080 -45.876 1.00 36.78 208 GLY A C 1
ATOM 1706 O O . GLY A 1 208 ? 61.439 -35.084 -45.397 1.00 36.78 208 GLY A O 1
ATOM 1707 N N . LEU A 1 209 ? 62.070 -37.248 -45.235 1.00 30.94 209 LEU A N 1
ATOM 1708 C CA . LEU A 1 209 ? 61.874 -37.599 -43.807 1.00 30.94 209 LEU A CA 1
ATOM 1709 C C . LEU A 1 209 ? 62.869 -38.761 -43.516 1.00 30.94 209 LEU A C 1
ATOM 1711 O O . LEU A 1 209 ? 63.335 -39.355 -44.499 1.00 30.94 209 LEU A O 1
ATOM 1715 N N . PRO A 1 210 ? 63.204 -39.138 -42.263 1.00 45.41 210 PRO A N 1
ATOM 1716 C CA . PRO A 1 210 ? 62.548 -38.824 -40.986 1.00 45.41 210 PRO A CA 1
ATOM 1717 C C . PRO A 1 210 ? 63.208 -37.712 -40.155 1.00 45.41 210 PRO A C 1
ATOM 1719 O O . PRO A 1 210 ? 64.424 -37.479 -40.324 1.00 45.41 210 PRO A O 1
#